Protein AF-A0A937IFN6-F1 (afdb_monomer_lite)

Structure (mmCIF, N/CA/C/O backbone):
data_AF-A0A937IFN6-F1
#
_entry.id   AF-A0A937IFN6-F1
#
loop_
_atom_site.group_PDB
_atom_site.id
_atom_site.type_symbol
_atom_site.label_atom_id
_atom_site.label_alt_id
_atom_site.label_comp_id
_atom_site.label_asym_id
_atom_site.label_entity_id
_atom_site.label_seq_id
_atom_site.pdbx_PDB_ins_code
_atom_site.Cartn_x
_atom_site.Cartn_y
_atom_site.Cartn_z
_atom_site.occupancy
_atom_site.B_iso_or_equiv
_atom_site.auth_seq_id
_atom_site.auth_comp_id
_atom_site.auth_asym_id
_atom_site.auth_atom_id
_atom_site.pdbx_PDB_model_num
ATOM 1 N N . MET A 1 1 ? 50.301 -21.612 -57.824 1.00 50.91 1 MET A N 1
ATOM 2 C CA . MET A 1 1 ? 50.146 -20.977 -56.495 1.00 50.91 1 MET A CA 1
ATOM 3 C C . MET A 1 1 ? 48.812 -20.245 -56.500 1.00 50.91 1 MET A C 1
ATOM 5 O O . MET A 1 1 ? 48.612 -19.474 -57.432 1.00 50.91 1 MET A O 1
ATOM 9 N N . PRO A 1 2 ? 47.863 -20.526 -55.591 1.00 60.31 2 PRO A N 1
ATOM 10 C CA . PRO A 1 2 ? 46.570 -19.854 -55.624 1.00 60.31 2 PRO A CA 1
ATOM 11 C C . PRO A 1 2 ? 46.758 -18.400 -55.183 1.00 60.31 2 PRO A C 1
ATOM 13 O O . PRO A 1 2 ? 47.334 -18.134 -54.130 1.00 60.31 2 PRO A O 1
ATOM 16 N N . VAL A 1 3 ? 46.302 -17.456 -56.006 1.00 63.09 3 VAL A N 1
ATOM 17 C CA . VAL A 1 3 ? 46.264 -16.036 -55.650 1.00 63.09 3 VAL A CA 1
ATOM 18 C C . VAL A 1 3 ? 45.180 -15.890 -54.588 1.00 63.09 3 VAL A C 1
ATOM 20 O O . VAL A 1 3 ? 43.989 -15.909 -54.895 1.00 63.09 3 VAL A O 1
ATOM 23 N N . VAL A 1 4 ? 45.585 -15.827 -53.319 1.00 66.56 4 VAL A N 1
ATOM 24 C CA . VAL A 1 4 ? 44.670 -15.527 -52.216 1.00 66.56 4 VAL A CA 1
ATOM 25 C C . VAL A 1 4 ? 44.028 -14.182 -52.526 1.00 66.56 4 VAL A C 1
ATOM 27 O O . VAL A 1 4 ? 44.718 -13.177 -52.703 1.00 66.56 4 VAL A O 1
ATOM 30 N N . ASN A 1 5 ? 42.701 -14.172 -52.637 1.00 78.56 5 ASN A N 1
ATOM 31 C CA . ASN A 1 5 ? 41.947 -12.974 -52.967 1.00 78.56 5 ASN A CA 1
ATOM 32 C C . ASN A 1 5 ? 41.952 -12.040 -51.746 1.00 78.56 5 ASN A C 1
ATOM 34 O O . ASN A 1 5 ? 41.055 -12.071 -50.907 1.00 78.56 5 ASN A O 1
ATOM 38 N N . TRP A 1 6 ? 43.018 -11.250 -51.618 1.00 80.06 6 TRP A N 1
ATOM 39 C CA . TRP A 1 6 ? 43.323 -10.365 -50.488 1.00 80.06 6 TRP A CA 1
ATOM 40 C C . TRP A 1 6 ? 42.146 -9.462 -50.092 1.00 80.06 6 TRP A C 1
ATOM 42 O O . TRP A 1 6 ? 41.912 -9.211 -48.914 1.00 80.06 6 TRP A O 1
ATOM 52 N N . ARG A 1 7 ? 41.334 -9.051 -51.075 1.00 79.06 7 ARG A N 1
ATOM 53 C CA . ARG A 1 7 ? 40.107 -8.266 -50.872 1.00 79.06 7 ARG A CA 1
ATOM 54 C C . ARG A 1 7 ? 39.038 -9.027 -50.084 1.00 79.06 7 ARG A C 1
ATOM 56 O O . ARG A 1 7 ? 38.406 -8.446 -49.209 1.00 79.06 7 ARG A O 1
ATOM 63 N N . TYR A 1 8 ? 38.857 -10.318 -50.364 1.00 84.81 8 TYR A N 1
ATOM 64 C CA . TYR A 1 8 ? 37.923 -11.170 -49.626 1.00 84.81 8 TYR A CA 1
ATOM 65 C C . TYR A 1 8 ? 38.380 -11.339 -48.175 1.00 84.81 8 TYR A C 1
ATOM 67 O O . TYR A 1 8 ? 37.588 -11.167 -47.251 1.00 84.81 8 TYR A O 1
ATOM 75 N N . LEU A 1 9 ? 39.677 -11.585 -47.981 1.00 84.06 9 LEU A N 1
ATOM 76 C CA . LEU A 1 9 ? 40.276 -11.774 -46.662 1.00 84.06 9 LEU A CA 1
ATOM 77 C C . LEU A 1 9 ? 40.157 -10.502 -45.806 1.00 84.06 9 LEU A C 1
ATOM 79 O O . LEU A 1 9 ? 39.693 -10.571 -44.672 1.00 84.06 9 LEU A O 1
ATOM 83 N N . LEU A 1 10 ? 40.451 -9.331 -46.382 1.00 82.56 10 LEU A N 1
ATOM 84 C CA . LEU A 1 10 ? 40.215 -8.038 -45.734 1.00 82.56 10 LEU A CA 1
ATOM 85 C C . LEU A 1 10 ? 38.736 -7.829 -45.382 1.00 82.56 10 LEU A C 1
ATOM 87 O O . LEU A 1 10 ? 38.435 -7.467 -44.248 1.00 82.56 10 LEU A O 1
ATOM 91 N N . SER A 1 11 ? 37.804 -8.098 -46.304 1.00 85.75 11 SER A N 1
ATOM 92 C CA . SER A 1 11 ? 36.365 -7.933 -46.035 1.00 85.75 11 SER A CA 1
ATOM 93 C C . SER A 1 11 ? 35.867 -8.833 -44.900 1.00 85.75 11 SER A C 1
ATOM 95 O O . SER A 1 11 ? 35.074 -8.396 -44.069 1.00 85.75 11 SER A O 1
ATOM 97 N N . ALA A 1 12 ? 36.377 -10.066 -44.816 1.00 85.19 12 ALA A N 1
ATOM 98 C CA . ALA A 1 12 ? 36.023 -11.011 -43.768 1.00 85.19 12 ALA A CA 1
ATOM 99 C C . ALA A 1 12 ? 36.556 -10.559 -42.400 1.00 85.19 12 ALA A C 1
ATOM 101 O O . ALA A 1 12 ? 35.831 -10.627 -41.410 1.00 85.19 12 ALA A O 1
ATOM 102 N N . VAL A 1 13 ? 37.790 -10.043 -42.348 1.00 89.00 13 VAL A N 1
ATOM 103 C CA . VAL A 1 13 ? 38.396 -9.516 -41.114 1.00 89.00 13 VAL A CA 1
ATOM 104 C C . VAL A 1 13 ? 37.678 -8.252 -40.634 1.00 89.00 13 VAL A C 1
ATOM 106 O O . VAL A 1 13 ? 37.351 -8.163 -39.453 1.00 89.00 13 VAL A O 1
ATOM 109 N N . PHE A 1 14 ? 37.364 -7.309 -41.529 1.00 87.94 14 PHE A N 1
ATOM 110 C CA . PHE A 1 14 ? 36.584 -6.113 -41.181 1.00 87.94 14 PHE A CA 1
ATOM 111 C C . PHE A 1 14 ? 35.146 -6.455 -40.766 1.00 87.94 14 PHE A C 1
ATOM 113 O O . PHE A 1 14 ? 34.624 -5.899 -39.804 1.00 87.94 14 PHE A O 1
ATOM 120 N N . GLY A 1 15 ? 34.501 -7.405 -41.445 1.00 86.06 15 GLY A N 1
ATOM 121 C CA . GLY A 1 15 ? 33.176 -7.884 -41.050 1.00 86.06 15 GLY A CA 1
ATOM 122 C C . GLY A 1 15 ? 33.183 -8.538 -39.665 1.00 86.06 15 GLY A C 1
ATOM 123 O O . GLY A 1 15 ? 32.276 -8.305 -38.865 1.00 86.06 15 GLY A O 1
ATOM 124 N N . LEU A 1 16 ? 34.220 -9.323 -39.353 1.00 89.69 16 LEU A N 1
ATOM 125 C CA . LEU A 1 16 ? 34.409 -9.923 -38.033 1.00 89.69 16 LEU A CA 1
ATOM 126 C C . LEU A 1 16 ? 34.657 -8.853 -36.959 1.00 89.69 16 LEU A C 1
ATOM 128 O O . LEU A 1 16 ? 34.038 -8.916 -35.899 1.00 89.69 16 LEU A O 1
ATOM 132 N N . SER A 1 17 ? 35.513 -7.861 -37.228 1.00 91.06 17 SER A N 1
ATOM 133 C CA . SER A 1 17 ? 35.828 -6.806 -36.258 1.00 91.06 17 SER A CA 1
ATOM 134 C C . SER A 1 17 ? 34.609 -5.946 -35.925 1.00 91.06 17 SER A C 1
ATOM 136 O O . SER A 1 17 ? 34.372 -5.675 -34.749 1.00 91.06 17 SER A O 1
ATOM 138 N N . ILE A 1 18 ? 33.781 -5.605 -36.920 1.00 91.19 18 ILE A N 1
ATOM 139 C CA . ILE A 1 18 ? 32.512 -4.895 -36.705 1.00 91.19 18 ILE A CA 1
ATOM 140 C C . ILE A 1 18 ? 31.583 -5.724 -35.814 1.00 91.19 18 ILE A C 1
ATOM 142 O O . ILE A 1 18 ? 31.065 -5.203 -34.833 1.00 91.19 18 ILE A O 1
ATOM 146 N N . ARG A 1 19 ? 31.410 -7.023 -36.093 1.00 91.19 19 ARG A N 1
ATOM 147 C CA . ARG A 1 19 ? 30.547 -7.902 -35.279 1.00 91.19 19 ARG A CA 1
ATOM 148 C C . ARG A 1 19 ? 31.031 -8.022 -33.837 1.00 91.19 19 ARG A C 1
ATOM 150 O O . ARG A 1 19 ? 30.212 -7.995 -32.923 1.00 91.19 19 ARG A O 1
ATOM 157 N N . ILE A 1 20 ? 32.343 -8.131 -33.632 1.00 93.88 20 ILE A N 1
ATOM 158 C CA . ILE A 1 20 ? 32.948 -8.165 -32.295 1.00 93.88 20 ILE A CA 1
ATOM 159 C C . ILE A 1 20 ? 32.705 -6.836 -31.571 1.00 93.88 20 ILE A C 1
ATOM 161 O O . ILE A 1 20 ? 32.261 -6.843 -30.425 1.00 93.88 20 ILE A O 1
ATOM 165 N N . ALA A 1 21 ? 32.925 -5.700 -32.237 1.00 92.25 21 ALA A N 1
ATOM 166 C CA . ALA A 1 21 ? 32.658 -4.383 -31.664 1.00 92.25 21 ALA A CA 1
ATOM 167 C C . ALA A 1 21 ? 31.172 -4.207 -31.297 1.00 92.25 21 ALA A C 1
ATOM 169 O O . ALA A 1 21 ? 30.861 -3.740 -30.202 1.00 92.25 21 ALA A O 1
ATOM 170 N N . SER A 1 22 ? 30.250 -4.646 -32.161 1.00 87.81 22 SER A N 1
ATOM 171 C CA . SER A 1 22 ? 28.811 -4.641 -31.874 1.00 87.81 22 SER A CA 1
ATOM 172 C C . SER A 1 22 ? 28.451 -5.531 -30.683 1.00 87.81 22 SER A C 1
ATOM 174 O O . SER A 1 22 ? 27.646 -5.125 -29.849 1.00 87.81 22 SE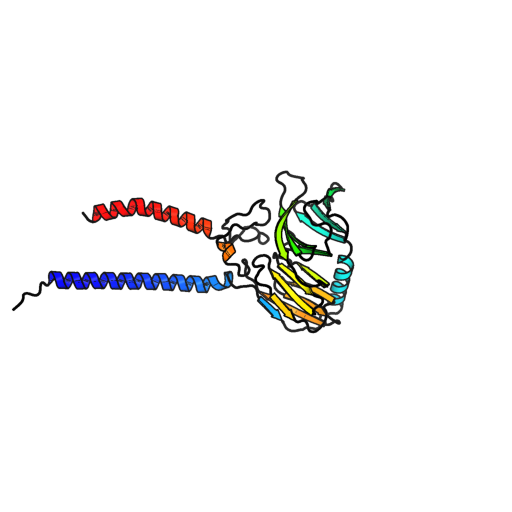R A O 1
ATOM 176 N N . LEU A 1 23 ? 29.062 -6.714 -30.556 1.00 93.81 23 LEU A N 1
ATOM 177 C CA . LEU A 1 23 ? 28.856 -7.593 -29.403 1.00 93.81 23 LEU A CA 1
ATOM 178 C C . LEU A 1 23 ? 29.319 -6.927 -28.102 1.00 93.81 23 LEU A C 1
ATOM 180 O O . LEU A 1 23 ? 28.579 -6.941 -27.122 1.00 93.81 23 LEU A O 1
ATOM 184 N N . PHE A 1 24 ? 30.501 -6.302 -28.096 1.00 95.19 24 PHE A N 1
ATOM 185 C CA . PHE A 1 24 ? 30.981 -5.554 -26.931 1.00 95.19 24 PHE A CA 1
ATOM 186 C C . PHE A 1 24 ? 30.042 -4.408 -26.557 1.00 95.19 24 PHE A C 1
ATOM 188 O O . PHE A 1 24 ? 29.764 -4.223 -25.375 1.00 95.19 24 PHE A O 1
ATOM 195 N N . ALA A 1 25 ? 29.509 -3.678 -27.540 1.00 92.75 25 ALA A N 1
ATOM 196 C CA . ALA A 1 25 ? 28.531 -2.626 -27.285 1.00 92.75 25 ALA A CA 1
ATOM 197 C C . ALA A 1 25 ? 27.250 -3.179 -26.634 1.00 92.75 25 ALA A C 1
ATOM 199 O O . ALA A 1 25 ? 26.771 -2.615 -25.654 1.00 92.75 25 ALA A O 1
ATOM 200 N N . ILE A 1 26 ? 26.730 -4.313 -27.118 1.00 92.88 26 ILE A N 1
ATOM 201 C CA . ILE A 1 26 ? 25.551 -4.972 -26.532 1.00 92.88 26 ILE A CA 1
ATOM 202 C C . ILE A 1 26 ? 25.834 -5.424 -25.095 1.00 92.88 26 ILE A C 1
ATOM 204 O O . ILE A 1 26 ? 25.025 -5.171 -24.205 1.00 92.88 26 ILE A O 1
ATOM 208 N N . VAL A 1 27 ? 26.985 -6.056 -24.849 1.00 95.25 27 VAL A N 1
ATOM 209 C CA . VAL A 1 27 ? 27.382 -6.504 -23.503 1.00 95.25 27 VAL A CA 1
ATOM 210 C C . VAL A 1 27 ? 27.555 -5.315 -22.557 1.00 95.25 27 VAL A C 1
ATOM 212 O O . VAL A 1 27 ? 27.108 -5.383 -21.415 1.00 95.25 27 VAL A O 1
ATOM 215 N N . ALA A 1 28 ? 28.142 -4.210 -23.021 1.00 95.00 28 ALA A N 1
ATOM 216 C CA . ALA A 1 28 ? 28.286 -2.993 -22.228 1.00 95.00 28 ALA A CA 1
ATOM 217 C C . ALA A 1 28 ? 26.923 -2.373 -21.874 1.00 95.00 28 ALA A C 1
ATOM 219 O O . ALA A 1 28 ? 26.699 -2.013 -20.720 1.00 95.00 28 ALA A O 1
ATOM 220 N N . LEU A 1 29 ? 25.992 -2.306 -22.834 1.00 94.00 29 LEU A N 1
ATOM 221 C CA . LEU A 1 29 ? 24.624 -1.837 -22.589 1.00 94.00 29 LEU A CA 1
ATOM 222 C C . LEU A 1 29 ? 23.887 -2.731 -21.586 1.00 94.00 29 LEU A C 1
ATOM 224 O O . LEU A 1 29 ? 23.239 -2.218 -20.675 1.00 94.00 29 LEU A O 1
ATOM 228 N N . LEU A 1 30 ? 24.025 -4.054 -21.710 1.00 93.38 30 LEU A N 1
ATOM 229 C CA . LEU A 1 30 ? 23.462 -5.009 -20.756 1.00 93.38 30 LEU A CA 1
ATOM 230 C C . LEU A 1 30 ? 24.066 -4.821 -19.355 1.00 93.38 30 LEU A C 1
ATOM 232 O O . LEU A 1 30 ? 23.336 -4.798 -18.369 1.00 93.38 30 LEU A O 1
ATOM 236 N N . GLY A 1 31 ? 25.387 -4.652 -19.266 1.00 95.69 31 GLY A N 1
ATOM 237 C CA . GLY A 1 31 ? 26.093 -4.406 -18.009 1.00 95.69 31 GLY A CA 1
ATOM 238 C C . GLY A 1 31 ? 25.639 -3.114 -17.328 1.00 95.69 31 GLY A C 1
ATOM 239 O O . GLY A 1 31 ? 25.346 -3.120 -16.136 1.00 95.69 31 GLY A O 1
ATOM 240 N N . MET A 1 32 ? 25.494 -2.027 -18.091 1.00 95.00 32 MET A N 1
ATOM 241 C CA . MET A 1 32 ? 24.969 -0.754 -17.588 1.00 95.00 32 MET A CA 1
ATOM 242 C C . MET A 1 32 ? 23.518 -0.890 -17.107 1.00 95.00 32 MET A C 1
ATOM 244 O O . MET A 1 32 ? 23.165 -0.363 -16.055 1.00 95.00 32 MET A O 1
ATOM 248 N N . PHE A 1 33 ? 22.680 -1.629 -17.837 1.00 89.44 33 PHE A N 1
ATOM 249 C CA . PHE A 1 33 ? 21.305 -1.907 -17.427 1.00 89.44 33 PHE A CA 1
ATOM 250 C C . PHE A 1 33 ? 21.241 -2.722 -16.127 1.00 89.44 33 PHE A C 1
ATOM 252 O O . PHE A 1 33 ? 20.481 -2.384 -15.222 1.00 89.44 33 PHE A O 1
ATOM 259 N N . LEU A 1 34 ? 22.080 -3.752 -15.992 1.00 90.62 34 LEU A N 1
ATOM 260 C CA . LEU A 1 34 ? 22.195 -4.532 -14.757 1.00 90.62 34 LEU A CA 1
ATOM 261 C C . LEU A 1 34 ? 22.666 -3.666 -13.584 1.00 90.62 34 LEU A C 1
ATOM 263 O O . LEU A 1 34 ? 22.091 -3.744 -12.503 1.00 90.62 34 LEU A O 1
ATOM 267 N N . GLN A 1 35 ? 23.659 -2.799 -13.797 1.00 93.44 35 GLN A N 1
ATOM 268 C CA . GLN A 1 35 ? 24.105 -1.847 -12.780 1.00 93.44 35 GLN A CA 1
ATOM 269 C C . GLN A 1 35 ? 22.966 -0.911 -12.358 1.00 93.44 35 GLN A C 1
ATOM 271 O O . GLN A 1 35 ? 22.765 -0.685 -11.166 1.00 93.44 35 GLN A O 1
ATOM 276 N N . MET A 1 36 ? 22.193 -0.403 -13.318 1.00 90.12 36 MET A N 1
ATOM 277 C CA . MET A 1 36 ? 21.028 0.432 -13.038 1.00 90.12 36 MET A CA 1
ATOM 278 C C . MET A 1 36 ? 19.977 -0.323 -12.210 1.00 90.12 36 MET A C 1
ATOM 280 O O . MET A 1 36 ? 19.450 0.244 -11.259 1.00 90.12 36 MET A O 1
ATOM 284 N N . LEU A 1 37 ? 19.713 -1.603 -12.503 1.00 83.44 37 LEU A N 1
ATOM 285 C CA . LEU A 1 37 ? 18.802 -2.435 -11.707 1.00 83.44 37 LEU A CA 1
ATOM 286 C C . LEU A 1 37 ? 19.295 -2.649 -10.273 1.00 83.44 37 LEU A C 1
ATOM 288 O O . LEU A 1 37 ? 18.494 -2.584 -9.347 1.00 83.44 37 LEU A O 1
ATOM 292 N N . VAL A 1 38 ? 20.598 -2.860 -10.070 1.00 87.56 38 VAL A N 1
ATOM 293 C CA . VAL A 1 38 ? 21.180 -2.997 -8.723 1.00 87.56 38 VAL A CA 1
ATOM 294 C C . VAL A 1 38 ? 21.032 -1.699 -7.927 1.00 87.56 38 VAL A C 1
ATOM 296 O O . VAL A 1 38 ? 20.682 -1.742 -6.751 1.00 87.56 38 VAL A O 1
ATOM 299 N N . VAL A 1 39 ? 21.239 -0.544 -8.565 1.00 85.81 39 VAL A N 1
ATOM 300 C CA . VAL A 1 39 ? 21.046 0.773 -7.930 1.00 85.81 39 VAL A CA 1
ATOM 301 C C . VAL A 1 39 ? 19.567 1.062 -7.660 1.00 85.81 39 VAL A C 1
ATOM 303 O O . VAL A 1 39 ? 19.248 1.712 -6.670 1.00 85.81 39 VAL A O 1
ATOM 306 N N . ALA A 1 40 ? 18.663 0.573 -8.509 1.00 80.12 40 ALA A N 1
ATOM 307 C CA . ALA A 1 40 ? 17.222 0.733 -8.337 1.00 80.12 40 ALA A CA 1
ATOM 308 C C . ALA A 1 40 ? 16.613 -0.267 -7.340 1.00 80.12 40 ALA A C 1
ATOM 310 O O . ALA A 1 40 ? 15.539 -0.004 -6.810 1.00 80.12 40 ALA A O 1
ATOM 311 N N . TYR A 1 41 ? 17.279 -1.392 -7.055 1.00 81.81 41 TYR A N 1
ATOM 312 C CA . TYR A 1 41 ? 16.765 -2.442 -6.169 1.00 81.81 41 TYR A CA 1
ATOM 313 C C . TYR A 1 41 ? 16.288 -1.932 -4.796 1.00 81.81 41 TYR A C 1
ATOM 315 O O . TYR A 1 41 ? 15.206 -2.339 -4.381 1.00 81.81 41 TYR A O 1
ATOM 323 N N . PRO A 1 42 ? 16.986 -1.006 -4.106 1.00 80.44 42 PRO A N 1
ATOM 324 C CA . PRO A 1 42 ? 16.508 -0.452 -2.840 1.00 80.44 42 PRO A CA 1
ATOM 325 C C . PRO A 1 42 ? 15.171 0.292 -2.933 1.00 80.44 42 PRO A C 1
ATOM 327 O O . PRO A 1 42 ? 14.542 0.487 -1.908 1.00 80.44 42 PRO A O 1
ATOM 330 N N . ILE A 1 43 ? 14.721 0.704 -4.123 1.00 78.56 43 ILE A N 1
ATOM 331 C CA . ILE A 1 43 ? 13.394 1.311 -4.348 1.00 78.56 43 ILE A CA 1
ATOM 332 C C . ILE A 1 43 ? 12.318 0.222 -4.494 1.00 78.56 43 ILE A C 1
ATOM 334 O O . ILE A 1 43 ? 11.135 0.478 -4.306 1.00 78.56 43 ILE A O 1
ATOM 338 N N . LEU A 1 44 ? 12.727 -1.002 -4.826 1.00 81.06 44 LEU A N 1
ATOM 339 C CA . LEU A 1 44 ? 11.863 -2.119 -5.209 1.00 81.06 44 LEU A CA 1
ATOM 340 C C . LEU A 1 44 ? 11.873 -3.250 -4.172 1.00 81.06 44 LEU A C 1
ATOM 342 O O . LEU A 1 44 ? 11.217 -4.273 -4.366 1.00 81.06 44 LEU A O 1
ATOM 346 N N . ALA A 1 45 ? 12.637 -3.085 -3.093 1.00 87.00 45 ALA A N 1
ATOM 347 C CA . ALA A 1 45 ? 12.737 -4.060 -2.025 1.00 87.00 45 ALA A CA 1
ATOM 348 C C . ALA A 1 45 ? 11.373 -4.253 -1.330 1.00 87.00 45 ALA A C 1
ATOM 350 O O . ALA A 1 45 ? 10.641 -3.270 -1.136 1.00 87.00 45 ALA A O 1
ATOM 351 N N . PRO A 1 46 ? 11.032 -5.502 -0.962 1.00 88.44 46 PRO A N 1
ATOM 352 C CA . PRO A 1 46 ? 9.821 -5.796 -0.214 1.00 88.44 46 PRO A CA 1
ATOM 353 C C . PRO A 1 46 ? 9.894 -5.218 1.194 1.00 88.44 46 PRO A C 1
ATOM 355 O O . PRO A 1 46 ? 10.978 -5.009 1.747 1.00 88.44 46 PRO A O 1
ATOM 358 N N . SER A 1 47 ? 8.721 -4.987 1.770 1.00 91.56 47 SER A N 1
ATOM 359 C CA . SER A 1 47 ? 8.587 -4.588 3.165 1.00 91.56 47 SER A CA 1
ATOM 360 C C . SER A 1 47 ? 9.135 -5.682 4.090 1.00 91.56 47 SER A C 1
ATOM 362 O O . SER A 1 47 ? 8.961 -6.875 3.839 1.00 91.56 47 SER A O 1
ATOM 364 N N . THR A 1 48 ? 9.811 -5.292 5.167 1.00 92.00 48 THR A N 1
ATOM 365 C CA . THR A 1 48 ? 10.340 -6.209 6.180 1.00 92.00 48 THR A CA 1
ATOM 366 C C . THR A 1 48 ? 9.961 -5.740 7.574 1.00 92.00 48 THR A C 1
ATOM 368 O O . THR A 1 48 ? 9.826 -4.545 7.841 1.00 92.00 48 THR A O 1
ATOM 371 N N . LEU A 1 49 ? 9.782 -6.706 8.471 1.00 92.31 49 LEU A N 1
ATOM 372 C CA . LEU A 1 49 ? 9.510 -6.471 9.881 1.00 92.31 49 LEU A CA 1
ATOM 373 C C . LEU A 1 49 ? 10.513 -7.284 10.694 1.00 92.31 49 LEU A C 1
ATOM 375 O O . LEU A 1 49 ? 10.618 -8.498 10.512 1.00 92.31 49 LEU A O 1
ATOM 379 N N . VAL A 1 50 ? 11.262 -6.620 11.569 1.00 92.38 50 VAL A N 1
ATOM 380 C CA . VAL A 1 50 ? 12.304 -7.251 12.387 1.00 92.38 50 VAL A CA 1
ATOM 381 C C . VAL A 1 50 ? 12.148 -6.806 13.835 1.00 92.38 50 VAL A C 1
ATOM 383 O O . VAL A 1 50 ? 11.854 -5.646 14.106 1.00 92.38 50 VAL A O 1
ATOM 386 N N . SER A 1 51 ? 12.347 -7.718 14.786 1.00 88.44 51 SER A N 1
ATOM 387 C CA . SER A 1 51 ? 12.404 -7.342 16.201 1.00 88.44 51 SER A CA 1
ATOM 388 C C . SER A 1 51 ? 13.654 -6.505 16.462 1.00 88.44 51 SER A C 1
ATOM 390 O O . SER A 1 51 ? 14.774 -6.948 16.210 1.00 88.44 51 SER A O 1
ATOM 392 N N . SER A 1 52 ? 13.457 -5.313 17.007 1.00 80.69 52 SER A N 1
ATOM 393 C CA . SER A 1 52 ? 14.518 -4.479 17.563 1.00 80.69 52 SER A CA 1
ATOM 394 C C . SER A 1 52 ? 14.672 -4.770 19.061 1.00 80.69 52 SER A C 1
ATOM 396 O O . SER A 1 52 ? 13.879 -5.509 19.648 1.00 80.69 52 SER A O 1
ATOM 398 N N . GLN A 1 53 ? 15.723 -4.239 19.690 1.00 70.88 53 GLN A N 1
ATOM 399 C CA . GLN A 1 53 ? 15.988 -4.474 21.113 1.00 70.88 53 GLN A CA 1
ATOM 400 C C . GLN A 1 53 ? 14.786 -4.066 21.978 1.00 70.88 53 GLN A C 1
ATOM 402 O O . GLN A 1 53 ? 14.251 -2.963 21.854 1.00 70.88 53 GLN A O 1
ATOM 407 N N . SER A 1 54 ? 14.392 -4.949 22.894 1.00 65.25 54 SER A N 1
ATOM 408 C CA . SER A 1 54 ? 13.412 -4.653 23.936 1.00 65.25 54 SER A CA 1
ATOM 409 C C . SER A 1 54 ? 14.003 -3.648 24.924 1.00 65.25 54 SER A C 1
ATOM 411 O O . SER A 1 54 ? 15.070 -3.887 25.495 1.00 65.25 54 SER A O 1
ATOM 413 N N . MET A 1 55 ? 13.307 -2.538 25.156 1.00 64.06 55 MET A N 1
ATOM 414 C CA . MET A 1 55 ? 13.695 -1.545 26.155 1.00 64.06 55 MET A CA 1
ATOM 415 C C . MET A 1 55 ? 12.533 -1.318 27.113 1.00 64.06 55 MET A C 1
ATOM 417 O O . MET A 1 55 ? 11.388 -1.154 26.700 1.00 64.06 55 MET A O 1
ATOM 421 N N . SER A 1 56 ? 12.823 -1.238 28.407 1.00 64.06 56 SER A N 1
ATOM 422 C CA . SER A 1 56 ? 11.846 -0.784 29.395 1.00 64.06 56 SER A CA 1
ATOM 423 C C . SER A 1 56 ? 11.478 0.676 29.112 1.00 64.06 56 SER A C 1
ATOM 425 O O . SER A 1 56 ? 12.304 1.571 29.312 1.00 64.06 56 SER A O 1
ATOM 427 N N . ALA A 1 57 ? 10.261 0.924 28.625 1.00 64.19 57 ALA A N 1
ATOM 428 C CA . ALA A 1 57 ? 9.782 2.280 28.394 1.00 64.19 57 ALA A CA 1
ATOM 429 C C . ALA A 1 57 ? 9.520 3.016 29.726 1.00 64.19 57 ALA A C 1
ATOM 431 O O . ALA A 1 57 ? 9.127 2.389 30.714 1.00 64.19 57 ALA A O 1
ATOM 432 N N . PRO A 1 58 ? 9.701 4.349 29.785 1.00 72.38 58 PRO A N 1
ATOM 433 C CA . PRO A 1 58 ? 9.334 5.137 30.960 1.00 72.38 58 PRO A CA 1
ATOM 434 C C . PRO A 1 58 ? 7.845 4.982 31.306 1.00 72.38 58 PRO A C 1
ATOM 436 O O . PRO A 1 58 ? 6.999 5.027 30.414 1.00 72.38 58 PRO A O 1
ATOM 439 N N . ARG A 1 59 ? 7.502 4.895 32.601 1.00 68.50 59 ARG A N 1
ATOM 440 C CA . ARG A 1 59 ? 6.105 4.722 33.059 1.00 68.50 59 ARG A CA 1
ATOM 441 C C . ARG A 1 59 ? 5.124 5.746 32.479 1.00 68.50 59 ARG A C 1
ATOM 443 O O . ARG A 1 59 ? 4.029 5.369 32.093 1.00 68.50 59 ARG A O 1
ATOM 450 N N . GLN A 1 60 ? 5.520 7.014 32.356 1.00 72.38 60 GLN A N 1
ATOM 451 C CA . GLN A 1 60 ? 4.666 8.058 31.766 1.00 72.38 60 GLN A CA 1
ATOM 452 C C . GLN A 1 60 ? 4.294 7.774 30.306 1.00 72.38 60 GLN A C 1
ATOM 454 O O . GLN A 1 60 ? 3.177 8.068 29.889 1.00 72.38 60 GLN A O 1
ATOM 459 N N . TYR A 1 61 ? 5.216 7.191 29.534 1.00 72.88 61 TYR A N 1
ATOM 460 C CA . TYR A 1 61 ? 4.934 6.787 28.160 1.00 72.88 61 TYR A CA 1
ATOM 461 C C . TYR A 1 61 ? 3.899 5.657 28.150 1.00 72.88 61 TYR A C 1
ATOM 463 O O . TYR A 1 61 ? 2.896 5.747 27.452 1.00 72.88 61 TYR A O 1
ATOM 471 N N . GLN A 1 62 ? 4.080 4.651 29.011 1.00 66.38 62 GLN A N 1
ATOM 472 C CA . GLN A 1 62 ? 3.158 3.518 29.150 1.00 66.38 62 GLN A CA 1
ATOM 473 C C . GLN A 1 62 ? 1.753 3.952 29.595 1.00 66.38 62 GLN A C 1
ATOM 475 O O . GLN A 1 62 ? 0.760 3.495 29.037 1.00 66.38 62 GLN A O 1
ATOM 480 N N . GLU A 1 63 ? 1.655 4.869 30.560 1.00 65.44 63 GLU A N 1
ATOM 481 C CA . GLU A 1 63 ? 0.379 5.435 31.011 1.00 65.44 63 GLU A CA 1
ATOM 482 C C . GLU A 1 63 ? -0.337 6.205 29.892 1.00 65.44 63 GLU A C 1
ATOM 484 O O . GLU A 1 63 ? -1.552 6.072 29.740 1.00 65.44 63 GLU A O 1
ATOM 489 N N . GLY A 1 64 ? 0.405 6.956 29.069 1.00 67.00 64 GLY A N 1
ATOM 490 C CA . GLY A 1 64 ? -0.141 7.628 27.888 1.00 67.00 64 GLY A CA 1
ATOM 491 C C . GLY A 1 64 ? -0.699 6.646 26.854 1.00 67.00 64 GLY A C 1
ATOM 492 O O . GLY A 1 64 ? -1.812 6.838 26.363 1.00 67.00 64 GLY A O 1
ATOM 493 N N . LEU A 1 65 ? 0.033 5.562 26.577 1.00 67.19 65 LEU A N 1
ATOM 494 C CA . LEU A 1 65 ? -0.403 4.514 25.649 1.00 67.19 65 LEU A CA 1
ATOM 495 C C . LEU A 1 65 ? -1.661 3.784 26.137 1.00 67.19 65 LEU A C 1
ATOM 497 O O . LEU A 1 65 ? -2.601 3.580 25.367 1.00 67.19 65 LEU A O 1
ATOM 501 N N . ASN A 1 66 ? -1.699 3.425 27.421 1.00 63.16 66 ASN A N 1
ATOM 502 C CA . ASN A 1 66 ? -2.831 2.725 28.031 1.00 63.16 66 ASN A CA 1
ATOM 503 C C . ASN A 1 66 ? -4.097 3.593 28.065 1.00 63.16 66 ASN A C 1
ATOM 505 O O . ASN A 1 66 ? -5.206 3.098 27.877 1.00 63.16 66 ASN A O 1
ATOM 509 N N . ARG A 1 67 ? -3.949 4.907 28.268 1.00 57.97 67 ARG A N 1
ATOM 510 C CA . ARG A 1 67 ? -5.082 5.840 28.243 1.00 57.97 67 ARG A CA 1
ATOM 511 C C . ARG A 1 67 ? -5.643 6.024 26.831 1.00 57.97 67 ARG A C 1
ATOM 513 O O . ARG A 1 67 ? -6.854 5.953 26.650 1.00 57.97 67 ARG A O 1
ATOM 520 N N . GLY A 1 68 ? -4.766 6.193 25.839 1.00 56.72 68 GLY A N 1
ATOM 521 C CA . GLY A 1 68 ? -5.166 6.349 24.437 1.00 56.72 68 GLY A CA 1
ATOM 522 C C . GLY A 1 68 ? -5.820 5.099 23.843 1.00 56.72 68 GLY A C 1
ATOM 523 O O . GLY A 1 68 ? -6.729 5.210 23.028 1.00 56.72 68 GLY A O 1
ATOM 524 N N . SER A 1 69 ? -5.414 3.905 24.278 1.00 56.12 69 SER A N 1
ATOM 525 C CA . SER A 1 69 ? -6.044 2.644 23.860 1.00 56.12 69 SER A CA 1
ATOM 526 C C . SER A 1 69 ? -7.421 2.422 24.498 1.00 56.12 69 SER A C 1
ATOM 528 O O . SER A 1 69 ? -8.299 1.877 23.834 1.00 56.12 69 SER A O 1
ATOM 530 N N . ALA A 1 70 ? -7.652 2.889 25.731 1.00 49.97 70 ALA A N 1
ATOM 531 C CA . ALA A 1 70 ? -8.952 2.793 26.400 1.00 49.97 70 ALA A CA 1
ATOM 532 C C . ALA A 1 70 ? -10.001 3.788 25.857 1.00 49.97 70 ALA A C 1
ATOM 534 O O . ALA A 1 70 ? -11.166 3.422 25.722 1.00 49.97 70 ALA A O 1
ATOM 535 N N . GLU A 1 71 ? -9.612 5.021 25.506 1.00 51.44 71 GLU A N 1
ATOM 536 C CA . GLU A 1 71 ? -10.537 6.027 24.940 1.00 51.44 71 GLU A CA 1
ATOM 537 C C . GLU A 1 71 ? -10.960 5.713 23.492 1.00 51.44 71 GLU A C 1
ATOM 539 O O . GLU A 1 71 ? -12.054 6.078 23.063 1.00 51.44 71 GLU A O 1
ATOM 544 N N . ARG A 1 72 ? -10.129 4.984 22.742 1.00 52.84 72 ARG A N 1
ATOM 545 C CA . ARG A 1 72 ? -10.299 4.730 21.301 1.00 52.84 72 ARG A CA 1
ATOM 546 C C . ARG A 1 72 ? -11.393 3.710 20.944 1.00 52.84 72 ARG A C 1
ATOM 548 O O . ARG A 1 72 ? -11.643 3.476 19.767 1.00 52.84 72 ARG A O 1
ATOM 555 N N . VAL A 1 73 ? -12.052 3.089 21.925 1.00 58.16 73 VAL A N 1
ATOM 556 C CA . VAL A 1 73 ? -12.942 1.932 21.692 1.00 58.16 73 VAL A CA 1
ATOM 557 C C . VAL A 1 73 ? -14.402 2.318 21.406 1.00 58.16 73 VAL A C 1
ATOM 559 O O . VAL A 1 73 ? -15.103 1.551 20.747 1.00 58.16 73 VAL A O 1
ATOM 562 N N . GLU A 1 74 ? -14.880 3.483 21.854 1.00 67.12 74 GLU A N 1
ATOM 563 C CA . GLU A 1 74 ? -16.315 3.821 21.764 1.00 67.12 74 GLU A CA 1
ATOM 564 C C . GLU A 1 74 ? -16.657 4.828 20.661 1.00 67.12 74 GLU A C 1
ATOM 566 O O . GLU A 1 74 ? -17.693 4.697 20.005 1.00 67.12 74 GLU A O 1
ATOM 571 N N . ARG A 1 75 ? -15.785 5.810 20.417 1.00 74.94 75 ARG A N 1
ATOM 572 C CA . ARG A 1 75 ? -15.968 6.820 19.372 1.00 74.94 75 ARG A CA 1
ATOM 573 C C . ARG A 1 75 ? -14.644 7.084 18.670 1.00 74.94 75 ARG A C 1
ATOM 575 O O . ARG A 1 75 ? -13.658 7.431 19.311 1.00 74.94 75 ARG A O 1
ATOM 582 N N . LEU A 1 76 ? -14.656 6.950 17.353 1.00 83.50 76 LEU A N 1
ATOM 583 C CA . LEU A 1 76 ? -13.552 7.301 16.476 1.00 83.50 76 LEU A CA 1
ATOM 584 C C . LEU A 1 76 ? -13.863 8.620 15.781 1.00 83.50 76 LEU A C 1
ATOM 586 O O . LEU A 1 76 ? -14.979 8.835 15.309 1.00 83.50 76 LEU A O 1
ATOM 590 N N . GLU A 1 77 ? -12.864 9.489 15.724 1.00 84.94 77 GLU A N 1
ATOM 591 C CA . GLU A 1 77 ? -12.925 10.769 15.033 1.00 84.94 77 GLU A CA 1
ATOM 592 C C . GLU A 1 77 ? -11.646 10.940 14.217 1.00 84.94 77 GLU A C 1
ATOM 594 O O . GLU A 1 77 ? -10.539 10.874 14.755 1.00 84.94 77 GLU A O 1
ATOM 599 N N . PHE A 1 78 ? -11.804 11.162 12.916 1.00 85.56 78 PHE A N 1
ATOM 600 C CA . PHE A 1 78 ? -10.701 11.370 11.987 1.00 85.56 78 PHE A CA 1
ATOM 601 C C . PHE A 1 78 ? -10.865 12.716 11.290 1.00 85.56 78 PHE A C 1
ATOM 603 O O . PHE A 1 78 ? -11.909 12.997 10.707 1.00 85.56 78 PHE A O 1
ATOM 610 N N . ILE A 1 79 ? -9.828 13.552 11.335 1.00 83.19 79 ILE A N 1
ATOM 611 C CA . ILE A 1 79 ? -9.841 14.878 10.703 1.00 83.19 79 ILE A CA 1
ATOM 612 C C . ILE A 1 79 ? -9.467 14.750 9.224 1.00 83.19 79 ILE A C 1
ATOM 614 O O . ILE A 1 79 ? -8.304 14.556 8.882 1.00 83.19 79 ILE A O 1
ATOM 618 N N . VAL A 1 80 ? -10.447 14.883 8.347 1.00 80.38 80 VAL A N 1
ATOM 619 C CA . VAL A 1 80 ? -10.278 14.773 6.896 1.00 80.38 80 VAL A CA 1
ATOM 620 C C . VAL A 1 80 ? -10.068 16.170 6.289 1.00 80.38 80 VAL A C 1
ATOM 622 O O . VAL A 1 80 ? -10.222 17.198 6.955 1.00 80.38 80 VAL A O 1
ATOM 625 N N . SER A 1 81 ? -9.636 16.231 5.029 1.00 73.06 81 SER A N 1
ATOM 626 C CA . SER A 1 81 ? -9.400 17.485 4.306 1.00 73.06 81 SER A CA 1
ATOM 627 C C . SER A 1 81 ? -10.607 18.434 4.346 1.00 73.06 81 SER A C 1
ATOM 629 O O . SER A 1 81 ? -11.754 18.005 4.451 1.00 73.06 81 SER A O 1
ATOM 631 N N . GLU A 1 82 ? -10.340 19.736 4.209 1.00 69.81 82 GLU A N 1
ATOM 632 C CA . GLU A 1 82 ? -11.366 20.793 4.139 1.00 69.81 82 GLU A CA 1
ATOM 633 C C . GLU A 1 82 ? -12.223 20.951 5.411 1.00 69.81 82 GLU A C 1
ATOM 635 O O . GLU A 1 82 ? -13.378 21.368 5.352 1.00 69.81 82 GLU A O 1
ATOM 640 N N . ASN A 1 83 ? -11.635 20.673 6.582 1.00 78.94 83 ASN A N 1
ATOM 641 C CA . ASN A 1 83 ? -12.285 20.744 7.899 1.00 78.94 83 ASN A CA 1
ATOM 642 C C . ASN A 1 83 ? -13.457 19.768 8.081 1.00 78.94 83 ASN A C 1
ATOM 644 O O . ASN A 1 83 ? -14.267 19.959 8.986 1.00 78.94 83 ASN A O 1
ATOM 648 N N . TRP A 1 84 ? -13.562 18.731 7.256 1.00 86.44 84 TRP A N 1
ATOM 649 C CA . TRP A 1 84 ? -14.501 17.646 7.503 1.00 86.44 84 TRP A CA 1
ATOM 650 C C . TRP A 1 84 ? -13.934 16.666 8.522 1.00 86.44 84 TRP A C 1
ATOM 652 O O . TRP A 1 84 ? -12.729 16.447 8.608 1.00 86.44 84 TRP A O 1
ATOM 662 N N . GLN A 1 85 ? -14.810 16.056 9.302 1.00 90.00 85 GLN A N 1
ATOM 663 C CA . GLN A 1 85 ? -14.458 15.005 10.240 1.00 90.00 85 GLN A CA 1
ATOM 664 C C . GLN A 1 85 ? -15.273 13.765 9.927 1.00 90.00 85 GLN A C 1
ATOM 666 O O . GLN A 1 85 ? -16.483 13.849 9.723 1.00 90.00 85 GLN A O 1
ATOM 671 N N . LEU A 1 86 ? -14.620 12.613 9.919 1.00 90.12 86 LEU A N 1
ATOM 672 C CA . LEU A 1 86 ? -15.309 11.338 9.894 1.00 90.12 86 LEU A CA 1
ATOM 673 C C . LEU A 1 86 ? -15.477 10.854 11.330 1.00 90.12 86 LEU A C 1
ATOM 675 O O . LEU A 1 86 ? -14.489 10.644 12.033 1.00 90.12 86 LEU A O 1
ATOM 679 N N . GLN A 1 87 ? -16.722 10.674 11.755 1.00 90.19 87 GLN A N 1
ATOM 680 C CA . GLN A 1 87 ? -17.053 10.160 13.076 1.00 90.19 87 GLN A CA 1
ATOM 681 C C . GLN A 1 87 ? -17.709 8.788 12.955 1.00 90.19 87 GLN A C 1
ATOM 683 O O . GLN A 1 87 ? -18.647 8.606 12.179 1.00 90.19 87 GLN A O 1
ATOM 688 N N . GLY A 1 88 ? -17.219 7.833 13.738 1.00 86.69 88 GLY A N 1
ATOM 689 C CA . GLY A 1 88 ? -17.782 6.492 13.848 1.00 86.69 88 GLY A CA 1
ATOM 690 C C . GLY A 1 88 ? -17.993 6.138 15.310 1.00 86.69 88 GLY A C 1
ATOM 691 O O . GLY A 1 88 ? -17.074 6.251 16.119 1.00 86.69 88 GLY A O 1
ATOM 692 N N . VAL A 1 89 ? -19.198 5.703 15.664 1.00 82.81 89 VAL A N 1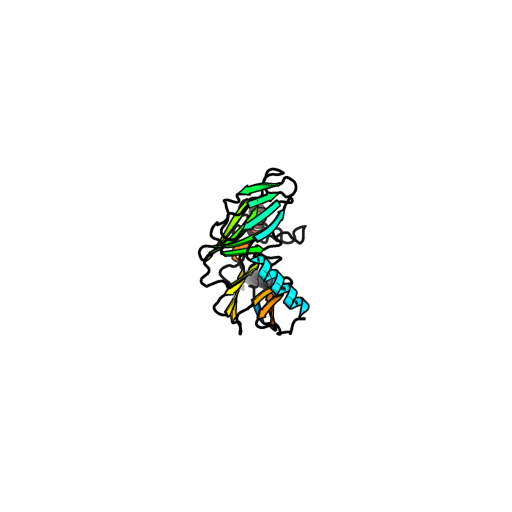
ATOM 693 C CA . VAL A 1 89 ? -19.475 5.093 16.970 1.00 82.81 89 VAL A CA 1
ATOM 694 C C . VAL A 1 89 ? -19.635 3.599 16.743 1.00 82.81 89 VAL A C 1
ATOM 696 O O . VAL A 1 89 ? -20.264 3.181 15.773 1.00 82.81 89 VAL A O 1
ATOM 699 N N . LYS A 1 90 ? -19.014 2.782 17.593 1.00 77.50 90 LYS A N 1
ATOM 700 C CA . LYS A 1 90 ? -19.027 1.328 17.410 1.00 77.50 90 LYS A CA 1
ATOM 701 C C . LYS A 1 90 ? -20.467 0.800 17.442 1.00 77.50 90 LYS A C 1
ATOM 703 O O . LYS A 1 90 ? -21.158 0.972 18.443 1.00 77.50 90 LYS A O 1
ATOM 708 N N . GLY A 1 91 ? -20.894 0.136 16.366 1.00 69.56 91 GLY A N 1
ATOM 709 C CA . GLY A 1 91 ? -22.264 -0.371 16.207 1.00 69.56 91 GLY A CA 1
ATOM 710 C C . GLY A 1 91 ? -23.289 0.657 15.707 1.00 69.56 91 GLY A C 1
ATOM 711 O O . GLY A 1 91 ? -24.472 0.334 15.651 1.00 69.56 91 GLY A O 1
ATOM 712 N N . ASP A 1 92 ? -22.848 1.864 15.351 1.00 76.06 92 ASP A N 1
ATOM 713 C CA . ASP A 1 92 ? -23.648 2.896 14.688 1.00 76.06 92 ASP A CA 1
ATOM 714 C C . ASP A 1 92 ? -23.044 3.227 13.310 1.00 76.06 92 ASP A C 1
ATOM 716 O O . ASP A 1 92 ? -21.954 2.770 12.944 1.00 76.06 92 ASP A O 1
ATOM 720 N N . GLU A 1 93 ? -23.757 4.031 12.532 1.00 83.00 93 GLU A N 1
ATOM 721 C CA . GLU A 1 93 ? -23.335 4.442 11.198 1.00 83.00 93 GLU A CA 1
ATOM 722 C C . GLU A 1 93 ? -22.215 5.486 11.231 1.00 83.00 93 GLU A C 1
ATOM 724 O O . GLU A 1 93 ? -22.128 6.356 12.105 1.00 83.00 93 GLU A O 1
ATOM 729 N N . TRP A 1 94 ? -21.360 5.427 10.212 1.00 90.31 94 TRP A N 1
ATOM 730 C CA . TRP A 1 94 ? -20.358 6.451 9.971 1.00 90.31 94 TRP A CA 1
ATOM 731 C C . TRP A 1 94 ? -21.020 7.757 9.541 1.00 90.31 94 TRP A C 1
ATOM 733 O O . TRP A 1 94 ? -21.993 7.773 8.786 1.00 90.31 94 TRP A O 1
ATOM 743 N N . SER A 1 95 ? -20.495 8.880 10.019 1.00 90.44 95 SER A N 1
ATOM 744 C CA . SER A 1 95 ? -21.025 10.200 9.701 1.00 90.44 95 SER A CA 1
ATOM 745 C C . SER A 1 95 ? -19.919 11.185 9.351 1.00 90.44 95 SER A C 1
ATOM 747 O O . SER A 1 95 ? -18.972 11.370 10.114 1.00 90.44 95 SER A O 1
ATOM 749 N N . TRP A 1 96 ? -20.097 11.875 8.231 1.00 90.12 96 TRP A N 1
ATOM 750 C CA . TRP A 1 96 ? -19.352 13.069 7.866 1.00 90.12 96 TRP A CA 1
ATOM 751 C C . TRP A 1 96 ? -19.894 14.262 8.647 1.00 90.12 96 TRP A C 1
ATOM 753 O O . TRP A 1 96 ? -21.079 14.584 8.559 1.00 90.12 96 TRP A O 1
ATOM 763 N N . VAL A 1 97 ? -19.037 14.917 9.422 1.00 90.31 97 VAL A N 1
ATOM 764 C CA . VAL A 1 97 ? -19.384 16.059 10.268 1.00 90.31 97 VAL A CA 1
ATOM 765 C C . VAL A 1 97 ? -18.550 17.262 9.860 1.00 90.31 97 VAL A C 1
ATOM 767 O O . VAL A 1 97 ? -17.327 17.174 9.779 1.00 90.31 97 VAL A O 1
ATOM 770 N N . GLN A 1 98 ? -19.199 18.399 9.633 1.00 89.81 98 GLN A N 1
ATOM 771 C CA . GLN A 1 98 ? -18.520 19.670 9.406 1.00 89.81 98 GLN A CA 1
ATOM 772 C C . GLN A 1 98 ? -18.621 20.530 10.677 1.00 89.81 98 GLN A C 1
ATOM 774 O O . GLN A 1 98 ? -19.698 21.054 10.970 1.00 89.81 98 GLN A O 1
ATOM 779 N N . PRO A 1 99 ? -17.532 20.727 11.445 1.00 86.06 99 PRO A N 1
ATOM 780 C CA . PRO A 1 99 ? -17.591 21.403 12.742 1.00 86.06 99 PRO A CA 1
ATOM 781 C C . PRO A 1 99 ? -18.036 22.867 12.665 1.00 86.06 99 PRO A C 1
ATOM 783 O O . PRO A 1 99 ? -18.635 23.377 13.607 1.00 86.06 99 PRO A O 1
ATOM 786 N N . SER A 1 100 ? -17.756 23.554 11.553 1.00 85.19 100 SER A N 1
ATOM 787 C CA . SER A 1 100 ? -18.099 24.971 11.372 1.00 85.19 100 SER A CA 1
ATOM 788 C C . SER A 1 100 ? -19.596 25.213 11.168 1.00 85.19 100 SER A C 1
ATOM 790 O O . SER A 1 100 ? -20.110 26.236 11.614 1.00 85.19 100 SER A O 1
ATOM 792 N N . SER A 1 101 ? -20.291 24.294 10.494 1.00 85.00 101 SER A N 1
ATOM 793 C CA . SER A 1 101 ? -21.722 24.399 10.186 1.00 85.00 101 SER A CA 1
ATOM 794 C C . SER A 1 101 ? -22.591 23.513 11.083 1.00 85.00 101 SER A C 1
ATOM 796 O O . SER A 1 101 ? -23.797 23.733 11.173 1.00 85.00 101 SER A O 1
ATOM 798 N N . GLY A 1 102 ? -21.997 22.512 11.741 1.00 83.44 102 GLY A N 1
ATOM 799 C CA . GLY A 1 102 ? -22.712 21.460 12.464 1.00 83.44 102 GLY A CA 1
ATOM 800 C C . GLY A 1 102 ? -23.427 20.463 11.545 1.00 83.44 102 GLY A C 1
ATOM 801 O O . GLY A 1 102 ? -24.207 19.645 12.032 1.00 83.44 102 GLY A O 1
ATOM 802 N N . LEU A 1 103 ? -23.194 20.529 10.228 1.00 87.25 103 LEU A N 1
ATOM 803 C CA . LEU A 1 103 ? -23.790 19.617 9.258 1.00 87.25 103 LEU A CA 1
ATOM 804 C C . LEU A 1 103 ? -23.293 18.190 9.508 1.00 87.25 103 LEU A C 1
ATOM 806 O O . LEU A 1 103 ? -22.091 17.966 9.655 1.00 87.25 103 LEU A O 1
ATOM 810 N N . ARG A 1 104 ? -24.226 17.234 9.530 1.00 88.56 104 ARG A N 1
ATOM 811 C CA . ARG A 1 104 ? -23.951 15.803 9.671 1.00 88.56 104 ARG A CA 1
ATOM 812 C C . ARG A 1 104 ? -24.605 15.041 8.526 1.00 88.56 104 ARG A C 1
ATOM 814 O O . ARG A 1 104 ? -25.809 15.166 8.319 1.00 88.56 104 ARG A O 1
ATOM 821 N N . LEU A 1 105 ? -23.809 14.264 7.804 1.00 88.50 105 LEU A N 1
ATOM 822 C CA . LEU A 1 105 ? -24.234 13.455 6.664 1.00 88.50 105 LEU A CA 1
ATOM 823 C C . LEU A 1 105 ? -23.813 12.002 6.891 1.00 88.50 105 LEU A C 1
ATOM 825 O O . LEU A 1 105 ? -22.732 11.752 7.414 1.00 88.50 105 LEU A O 1
ATOM 829 N N . GLU A 1 106 ? -24.662 11.046 6.526 1.00 89.12 106 GLU A N 1
ATOM 830 C CA . GLU A 1 106 ? -24.343 9.616 6.636 1.00 89.12 106 GLU A CA 1
ATOM 831 C C . GLU A 1 106 ? -23.280 9.233 5.594 1.00 89.12 106 GLU A C 1
ATOM 833 O O . GLU A 1 106 ? -23.415 9.557 4.413 1.00 89.12 106 GLU A O 1
ATOM 838 N N . ALA A 1 107 ? -22.233 8.527 6.023 1.00 87.94 107 ALA A N 1
ATOM 839 C CA . ALA A 1 107 ? -21.208 7.961 5.148 1.00 87.94 107 ALA A CA 1
ATOM 840 C C . ALA A 1 107 ? -21.609 6.533 4.738 1.00 87.94 107 ALA A C 1
ATOM 842 O O . ALA A 1 107 ? -21.026 5.541 5.180 1.00 87.94 107 ALA A O 1
ATOM 843 N N . SER A 1 108 ? -22.662 6.438 3.922 1.00 86.44 108 SER A N 1
ATOM 844 C CA . SER A 1 108 ? -23.287 5.172 3.500 1.00 86.44 108 SER A CA 1
ATOM 845 C C . SER A 1 108 ? -22.354 4.205 2.753 1.00 86.44 108 SER A C 1
ATOM 847 O O . SER A 1 108 ? -22.651 3.018 2.631 1.00 86.44 108 SER A O 1
ATOM 849 N N . GLU A 1 109 ? -21.230 4.706 2.240 1.00 87.50 109 GLU A N 1
ATOM 850 C CA . GLU A 1 109 ? -20.205 3.943 1.535 1.00 87.50 109 GLU A CA 1
ATOM 851 C C . GLU A 1 109 ? -19.341 3.063 2.454 1.00 87.50 109 GLU A C 1
ATOM 853 O O . GLU A 1 109 ? -18.673 2.143 1.975 1.00 87.50 109 GLU A O 1
ATOM 858 N N . LEU A 1 110 ? -19.347 3.331 3.764 1.00 90.38 110 LEU A N 1
ATOM 859 C CA . LEU A 1 110 ? -18.561 2.599 4.752 1.00 90.38 110 LEU A CA 1
ATOM 860 C C . LEU A 1 110 ? -19.373 1.451 5.381 1.00 90.38 110 LEU A C 1
ATOM 862 O O . LEU A 1 110 ? -20.586 1.564 5.570 1.00 90.38 110 LEU A O 1
ATOM 866 N N . PRO A 1 111 ? -18.726 0.329 5.746 1.00 88.75 111 PRO A N 1
ATOM 867 C CA . PRO A 1 111 ? -19.401 -0.794 6.386 1.00 88.75 111 PRO A CA 1
ATOM 868 C C . PRO A 1 111 ? -19.925 -0.418 7.780 1.00 88.75 111 PRO A C 1
ATOM 870 O O . PRO A 1 111 ? -19.213 0.184 8.587 1.00 88.75 111 PRO A O 1
ATOM 873 N N . LYS A 1 112 ? -21.172 -0.819 8.063 1.00 84.44 112 LYS A N 1
ATOM 874 C CA . LYS A 1 112 ? -21.886 -0.534 9.323 1.00 84.44 112 LYS A CA 1
ATOM 875 C C . LYS A 1 112 ? -21.446 -1.462 10.467 1.00 84.44 112 LYS A C 1
ATOM 877 O O . LYS A 1 112 ? -21.211 -1.000 11.577 1.00 84.44 112 LYS A O 1
ATOM 882 N N . ASP A 1 113 ? -21.222 -2.745 10.174 1.00 84.06 113 ASP A N 1
ATOM 883 C CA . ASP A 1 113 ? -20.827 -3.771 11.157 1.00 84.06 113 ASP A CA 1
ATOM 884 C C . ASP A 1 113 ? -19.303 -3.843 11.362 1.00 84.06 113 ASP A C 1
ATOM 886 O O . ASP A 1 113 ? -18.662 -4.879 11.166 1.00 84.06 113 ASP A O 1
ATOM 890 N N . TRP A 1 114 ? -18.690 -2.714 11.711 1.00 88.00 114 TRP A N 1
ATOM 891 C CA . TRP A 1 114 ? -17.246 -2.635 11.913 1.00 88.00 114 TRP A CA 1
ATOM 892 C C . TRP A 1 114 ? -16.840 -2.908 13.367 1.00 88.00 114 TRP A C 1
ATOM 894 O O . TRP A 1 114 ? -17.539 -2.565 14.322 1.00 88.00 114 TRP A O 1
ATOM 904 N N . LEU A 1 115 ? -15.675 -3.537 13.543 1.00 86.38 115 LEU A N 1
ATOM 905 C CA . LEU A 1 115 ? -15.126 -3.883 14.861 1.00 86.38 115 LEU A CA 1
ATOM 906 C C . LEU A 1 115 ? -13.929 -3.016 15.244 1.00 86.38 115 LEU A C 1
ATOM 908 O O . LEU A 1 115 ? -13.784 -2.656 16.414 1.00 86.38 115 LEU A O 1
ATOM 912 N N . PHE A 1 116 ? -13.091 -2.696 14.259 1.00 87.81 116 PHE A N 1
ATOM 913 C CA . PHE A 1 116 ? -11.910 -1.856 14.406 1.00 87.81 116 PHE A CA 1
ATOM 914 C C . PHE A 1 116 ? -11.787 -0.946 13.192 1.00 87.81 116 PHE A C 1
ATOM 916 O O . PHE A 1 116 ? -12.075 -1.368 12.073 1.00 87.81 116 PHE A O 1
ATOM 923 N N . ALA A 1 117 ? -11.318 0.276 13.406 1.00 90.38 117 ALA A N 1
ATOM 924 C CA . ALA A 1 117 ? -10.930 1.162 12.326 1.00 90.38 117 ALA A CA 1
ATOM 925 C C . ALA A 1 117 ? -9.783 2.066 12.770 1.00 90.38 117 ALA A C 1
ATOM 927 O O . ALA A 1 117 ? -9.678 2.409 13.951 1.00 90.38 117 ALA A O 1
ATOM 928 N N . ASP A 1 118 ? -8.921 2.435 11.829 1.00 91.00 118 ASP A N 1
ATOM 929 C CA . ASP A 1 118 ? -7.895 3.447 12.051 1.00 91.00 118 ASP A CA 1
ATOM 930 C C . ASP A 1 118 ? -7.514 4.163 10.757 1.00 91.00 118 ASP A C 1
ATOM 932 O O . ASP A 1 118 ? -7.641 3.618 9.656 1.00 91.00 118 ASP A O 1
ATOM 936 N N . ALA A 1 119 ? -7.020 5.386 10.908 1.00 90.94 119 ALA A N 1
ATOM 937 C CA . ALA A 1 119 ? -6.497 6.178 9.812 1.00 90.94 119 ALA A CA 1
ATOM 938 C C . ALA A 1 119 ? -5.151 5.636 9.320 1.00 90.94 119 ALA A C 1
ATOM 940 O O . ALA A 1 119 ? -4.324 5.158 10.097 1.00 90.94 119 ALA A O 1
ATOM 941 N N . VAL A 1 120 ? -4.909 5.767 8.018 1.00 91.50 120 VAL A N 1
ATOM 942 C CA . VAL A 1 120 ? -3.640 5.419 7.365 1.00 91.50 120 VAL A CA 1
ATOM 943 C C . VAL A 1 120 ? -3.232 6.516 6.382 1.00 91.50 120 VAL A C 1
ATOM 945 O O . VAL A 1 120 ? -4.050 7.356 6.004 1.00 91.50 120 VAL A O 1
ATOM 948 N N . GLY A 1 121 ? -1.962 6.527 5.966 1.00 86.38 121 GLY A N 1
ATOM 949 C CA . GLY A 1 121 ? -1.519 7.392 4.863 1.00 86.38 121 GLY A CA 1
ATOM 950 C C . GLY A 1 121 ? -1.696 8.891 5.134 1.00 86.38 121 GLY A C 1
ATOM 951 O O . GLY A 1 121 ? -2.356 9.578 4.368 1.00 86.38 121 GLY A O 1
ATOM 952 N N . ASN A 1 122 ? -1.175 9.412 6.250 1.00 86.19 122 ASN A N 1
ATOM 953 C CA . ASN A 1 122 ? -1.342 10.814 6.670 1.00 86.19 122 ASN A CA 1
ATOM 954 C C . ASN A 1 122 ? -2.814 11.241 6.813 1.00 86.19 122 ASN A C 1
ATOM 956 O O . ASN A 1 122 ? -3.183 12.358 6.461 1.00 86.19 122 ASN A O 1
ATOM 960 N N . ASN A 1 123 ? -3.661 10.340 7.319 1.00 85.44 123 ASN A N 1
ATOM 961 C CA . ASN A 1 123 ? -5.102 10.556 7.473 1.00 85.44 123 ASN A CA 1
ATOM 962 C C . ASN A 1 123 ? -5.845 10.828 6.151 1.00 85.44 123 ASN A C 1
ATOM 964 O O . ASN A 1 123 ? -6.905 11.452 6.138 1.00 85.44 123 ASN A O 1
ATOM 968 N N . LYS A 1 124 ? -5.284 10.360 5.031 1.00 86.06 124 LYS A N 1
ATOM 969 C CA . LYS A 1 124 ? -5.914 10.395 3.703 1.00 86.06 124 LYS A CA 1
ATOM 970 C C . LYS A 1 124 ? -6.572 9.072 3.333 1.00 86.06 124 LYS A C 1
ATOM 972 O O . LYS A 1 124 ? -7.314 9.009 2.352 1.00 86.06 124 LYS A O 1
ATOM 977 N N . GLY A 1 125 ? -6.319 8.031 4.119 1.00 89.31 125 GLY A N 1
ATOM 978 C CA . GLY A 1 125 ? -6.988 6.750 4.019 1.00 89.31 125 GLY A CA 1
ATOM 979 C C . GLY A 1 125 ? -7.529 6.276 5.359 1.00 89.31 125 GLY A C 1
ATOM 980 O O . GLY A 1 125 ? -7.174 6.775 6.429 1.00 89.31 125 GLY A O 1
ATOM 981 N N . LEU A 1 126 ? -8.391 5.274 5.275 1.00 92.81 126 LEU A N 1
ATOM 982 C CA . LEU A 1 126 ? -9.045 4.640 6.405 1.00 92.81 126 LEU A CA 1
ATOM 983 C C . LEU A 1 126 ? -9.032 3.134 6.201 1.00 92.81 126 LEU A C 1
ATOM 985 O O . LEU A 1 126 ? -9.393 2.639 5.133 1.00 92.81 126 LEU A O 1
ATOM 989 N N . VAL A 1 127 ? -8.645 2.402 7.236 1.00 93.75 127 VAL A N 1
ATOM 990 C CA . VAL A 1 127 ? -8.763 0.948 7.265 1.00 93.75 127 VAL A CA 1
ATOM 991 C C . VAL A 1 127 ? -9.868 0.587 8.232 1.00 93.75 127 VAL A C 1
ATOM 993 O O . VAL A 1 127 ? -9.845 1.021 9.380 1.00 93.75 127 VAL A O 1
ATOM 996 N N . ILE A 1 128 ? -10.817 -0.223 7.775 1.00 92.75 128 ILE A N 1
ATOM 997 C CA . ILE A 1 128 ? -11.918 -0.733 8.585 1.00 92.75 128 ILE A CA 1
ATOM 998 C C . ILE A 1 128 ? -11.901 -2.254 8.536 1.00 92.75 128 ILE A C 1
ATOM 1000 O O . ILE A 1 128 ? -11.914 -2.852 7.463 1.00 92.75 128 ILE A O 1
ATOM 1004 N N . PHE A 1 129 ? -11.915 -2.884 9.705 1.00 91.81 129 PHE A N 1
ATOM 1005 C CA . PHE A 1 129 ? -12.155 -4.311 9.836 1.00 91.81 129 PHE A CA 1
ATOM 1006 C C . PHE A 1 129 ? -13.643 -4.571 10.076 1.00 91.81 129 PHE A C 1
ATOM 1008 O O . PHE A 1 129 ? -14.190 -4.186 11.116 1.00 91.81 129 PHE A O 1
ATOM 1015 N N . ALA A 1 130 ? -14.283 -5.230 9.113 1.00 90.56 130 ALA A N 1
ATOM 1016 C CA . ALA A 1 130 ? -15.687 -5.624 9.152 1.00 90.56 130 ALA A CA 1
ATOM 1017 C C . ALA A 1 130 ? -15.852 -6.964 8.423 1.00 90.56 130 ALA A C 1
ATOM 1019 O O . ALA A 1 130 ? -15.180 -7.200 7.422 1.00 90.56 130 ALA A O 1
ATOM 1020 N N . ASN A 1 131 ? -16.744 -7.836 8.902 1.00 88.25 131 ASN A N 1
ATOM 1021 C CA . ASN A 1 131 ? -17.068 -9.112 8.241 1.00 88.25 131 ASN A CA 1
ATOM 1022 C C . ASN A 1 131 ? -15.827 -9.947 7.850 1.00 88.25 131 ASN A C 1
ATOM 1024 O O . ASN A 1 131 ? -15.682 -10.355 6.696 1.00 88.25 131 ASN A O 1
ATOM 1028 N N . ASP A 1 132 ? -14.896 -10.136 8.791 1.00 89.50 132 ASP A N 1
ATOM 1029 C CA . ASP A 1 132 ? -13.637 -10.879 8.594 1.00 89.50 132 ASP A CA 1
ATOM 1030 C C . ASP A 1 132 ? -12.760 -10.361 7.436 1.00 89.50 132 ASP A C 1
ATOM 1032 O O . ASP A 1 132 ? -11.918 -11.070 6.883 1.00 89.50 132 ASP A O 1
ATOM 1036 N N . THR A 1 133 ? -12.945 -9.096 7.056 1.00 91.44 133 THR A N 1
ATOM 1037 C CA . THR A 1 133 ? -12.255 -8.464 5.934 1.00 91.44 133 THR A CA 1
ATOM 1038 C C . THR A 1 133 ? -11.701 -7.105 6.353 1.00 91.44 133 THR A C 1
ATOM 1040 O O . THR A 1 133 ? -12.356 -6.312 7.028 1.00 91.44 133 THR A O 1
ATOM 1043 N N . LEU A 1 134 ? -10.462 -6.828 5.949 1.00 92.94 134 LEU A N 1
ATOM 1044 C CA . LEU A 1 134 ? -9.833 -5.518 6.068 1.00 92.94 134 LEU A CA 1
ATOM 1045 C C . LEU A 1 134 ? -10.138 -4.709 4.813 1.00 92.94 134 LEU A C 1
ATOM 1047 O O . LEU A 1 134 ? -9.627 -5.004 3.733 1.00 92.94 134 LEU A O 1
ATOM 1051 N N . HIS A 1 135 ? -10.963 -3.685 4.960 1.00 93.88 135 HIS A N 1
ATOM 1052 C CA . HIS A 1 135 ? -11.305 -2.754 3.899 1.00 93.88 135 HIS A CA 1
ATOM 1053 C C . HIS A 1 135 ? -10.422 -1.514 4.002 1.00 93.88 135 HIS A C 1
ATOM 1055 O O . HIS A 1 135 ? -10.431 -0.829 5.021 1.00 93.88 135 HIS A O 1
ATOM 1061 N N . HIS A 1 136 ? -9.676 -1.217 2.944 1.00 93.75 136 HIS A N 1
ATOM 1062 C CA . HIS A 1 136 ? -8.882 -0.006 2.809 1.00 93.75 136 HIS A CA 1
ATOM 1063 C C . HIS A 1 136 ? -9.593 0.983 1.883 1.00 93.75 136 HIS A C 1
ATOM 1065 O O . HIS A 1 136 ? -9.887 0.672 0.724 1.00 93.75 136 HIS A O 1
ATOM 1071 N N . PHE A 1 137 ? -9.846 2.178 2.403 1.00 92.69 137 PHE A N 1
ATOM 1072 C CA . PHE A 1 137 ? -10.489 3.285 1.713 1.00 92.69 137 PHE A CA 1
ATOM 1073 C C . PHE A 1 137 ? -9.530 4.466 1.580 1.00 92.69 137 PHE A C 1
ATOM 1075 O O . PHE A 1 137 ? -8.749 4.736 2.490 1.00 92.69 137 PHE A O 1
ATOM 1082 N N . HIS A 1 138 ? -9.645 5.214 0.487 1.00 90.69 138 HIS A N 1
ATOM 1083 C CA . HIS A 1 138 ? -9.073 6.554 0.362 1.00 90.69 138 HIS A CA 1
ATOM 1084 C C . HIS A 1 138 ? -10.179 7.597 0.462 1.00 90.69 138 HIS A C 1
ATOM 1086 O O . HIS A 1 138 ? -11.283 7.394 -0.051 1.00 90.69 138 HIS A O 1
ATOM 1092 N N . TYR A 1 139 ? -9.867 8.739 1.063 1.00 87.00 139 TYR A N 1
ATOM 1093 C CA . TYR A 1 139 ? -10.733 9.902 0.990 1.00 87.00 139 TYR A CA 1
ATOM 1094 C C . TYR A 1 139 ? -10.597 10.555 -0.385 1.00 87.00 139 TYR A C 1
ATOM 1096 O O . TYR A 1 139 ? -9.500 10.843 -0.873 1.00 87.00 139 TYR A O 1
ATOM 1104 N N . LEU A 1 140 ? -11.739 10.754 -1.023 1.00 81.81 140 LEU A N 1
ATOM 1105 C CA . LEU A 1 140 ? -11.878 11.442 -2.290 1.00 81.81 140 LEU A CA 1
ATOM 1106 C C . LEU A 1 140 ? -12.262 12.890 -1.997 1.00 81.81 140 LEU A C 1
ATOM 1108 O O . LEU A 1 140 ? -13.198 13.150 -1.235 1.00 81.81 140 LEU A O 1
ATOM 1112 N N . SER A 1 141 ? -11.537 13.825 -2.607 1.00 66.38 141 SER A N 1
ATOM 1113 C CA . SER A 1 141 ? -11.949 15.226 -2.650 1.00 66.38 141 SER A CA 1
ATOM 1114 C C . SER A 1 141 ? -13.255 15.345 -3.432 1.00 66.38 141 SER A C 1
ATOM 1116 O O . SER A 1 141 ? -13.418 14.671 -4.450 1.00 66.38 141 SER A O 1
ATOM 1118 N N . SER A 1 142 ? -14.171 16.196 -2.974 1.00 66.81 142 SER A N 1
ATOM 1119 C CA . SER A 1 142 ? -15.369 16.507 -3.751 1.00 66.81 142 SER A CA 1
ATOM 1120 C C . SER A 1 142 ? -15.030 17.437 -4.918 1.00 66.81 142 SER A C 1
ATOM 1122 O O . SER A 1 142 ? -14.202 18.337 -4.785 1.00 66.81 142 SER A O 1
ATOM 1124 N N . ASP A 1 143 ? -15.706 17.255 -6.053 1.00 65.50 143 ASP A N 1
ATOM 1125 C CA . ASP A 1 143 ? -15.604 18.147 -7.214 1.00 65.50 143 ASP A CA 1
ATOM 1126 C C . ASP A 1 143 ? -16.224 19.535 -6.952 1.00 65.50 143 ASP A C 1
ATOM 1128 O O . ASP A 1 143 ? -15.954 20.489 -7.688 1.00 65.50 143 ASP A O 1
ATOM 1132 N N . GLN A 1 144 ? -17.072 19.666 -5.922 1.00 68.38 144 GLN A N 1
ATOM 1133 C CA . GLN A 1 144 ? -17.728 20.920 -5.544 1.00 68.38 144 GLN A CA 1
ATOM 1134 C C . GLN A 1 144 ? -17.236 21.409 -4.181 1.00 68.38 144 GLN A C 1
ATOM 1136 O O . GLN A 1 144 ? -17.239 20.674 -3.196 1.00 68.38 144 GLN A O 1
ATOM 1141 N N . ALA A 1 145 ? -16.847 22.684 -4.115 1.00 66.12 145 ALA A N 1
ATOM 1142 C CA . ALA A 1 145 ? -16.382 23.299 -2.879 1.00 66.12 145 ALA A CA 1
ATOM 1143 C C . ALA A 1 145 ? -17.490 23.298 -1.811 1.00 66.12 145 ALA A C 1
ATOM 1145 O O . ALA A 1 145 ? -18.548 23.895 -2.012 1.00 66.12 145 ALA A O 1
ATOM 1146 N N . GLY A 1 146 ? -17.215 22.672 -0.663 1.00 67.88 146 GLY A N 1
ATOM 1147 C CA . GLY A 1 146 ? -18.133 22.608 0.478 1.00 67.88 146 GLY A CA 1
ATOM 1148 C C . GLY A 1 146 ? -19.024 21.365 0.535 1.00 67.88 146 GLY A C 1
ATOM 1149 O O . GLY A 1 146 ? -19.717 21.189 1.536 1.00 67.88 146 GLY A O 1
ATOM 1150 N N . ASP A 1 147 ? -18.983 20.496 -0.476 1.00 78.19 147 ASP A N 1
ATOM 1151 C CA . ASP A 1 147 ? -19.605 19.174 -0.395 1.00 78.19 147 ASP A CA 1
ATOM 1152 C C . ASP A 1 147 ? -18.823 18.263 0.561 1.00 78.19 147 ASP A C 1
ATOM 1154 O O . ASP A 1 147 ? -17.617 18.427 0.771 1.00 78.19 147 ASP A O 1
ATOM 1158 N N . ALA A 1 148 ? -19.515 17.279 1.137 1.00 78.62 148 ALA A N 1
ATOM 1159 C CA . ALA A 1 148 ? -18.853 16.273 1.953 1.00 78.62 148 ALA A CA 1
ATOM 1160 C C . ALA A 1 148 ? -17.898 15.414 1.109 1.00 78.62 148 ALA A C 1
ATOM 1162 O O . ALA A 1 148 ? -18.228 15.059 -0.031 1.00 78.62 148 ALA A O 1
ATOM 1163 N N . PRO A 1 149 ? -16.735 15.042 1.669 1.00 84.06 149 PRO A N 1
ATOM 1164 C CA . PRO A 1 149 ? -15.849 14.073 1.047 1.00 84.06 149 PRO A CA 1
ATOM 1165 C C . PRO A 1 149 ? -16.540 12.709 0.945 1.00 84.06 149 PRO A C 1
ATOM 1167 O O . PRO A 1 149 ? -17.541 12.435 1.607 1.00 84.06 149 PRO A O 1
ATOM 1170 N N . ARG A 1 150 ? -15.987 11.839 0.101 1.00 86.75 150 ARG A N 1
ATOM 1171 C CA . ARG A 1 150 ? -16.453 10.453 -0.054 1.00 86.75 150 ARG A CA 1
ATOM 1172 C C . ARG A 1 150 ? -15.320 9.489 0.238 1.00 86.75 150 ARG A C 1
ATOM 1174 O O . ARG A 1 150 ? -14.167 9.798 -0.054 1.00 86.75 150 ARG A O 1
ATOM 1181 N N . ALA A 1 151 ? -15.632 8.304 0.748 1.00 88.06 151 ALA A N 1
ATOM 1182 C CA . ALA A 1 151 ? -14.649 7.231 0.865 1.00 88.06 151 ALA A CA 1
ATOM 1183 C C . ALA A 1 151 ? -14.720 6.274 -0.341 1.00 88.06 151 ALA A C 1
ATOM 1185 O O . ALA A 1 151 ? -15.724 5.609 -0.586 1.00 88.06 151 ALA A O 1
ATOM 1186 N N . GLY A 1 152 ? -13.638 6.185 -1.114 1.00 88.25 152 GLY A N 1
ATOM 1187 C CA . GLY A 1 152 ? -13.505 5.217 -2.203 1.00 88.25 152 GLY A CA 1
ATOM 1188 C C . GLY A 1 152 ? -12.847 3.933 -1.708 1.00 88.25 152 GLY A C 1
ATOM 1189 O O . GLY A 1 152 ? -11.726 3.989 -1.203 1.00 88.25 152 GLY A O 1
ATOM 1190 N N . LEU A 1 153 ? -13.506 2.779 -1.864 1.00 90.06 153 LEU A N 1
ATOM 1191 C CA . LEU A 1 153 ? -12.892 1.483 -1.559 1.00 90.06 153 LEU A CA 1
ATOM 1192 C C . LEU A 1 153 ? -11.744 1.222 -2.543 1.00 90.06 153 LEU A C 1
ATOM 1194 O O . LEU A 1 153 ? -11.968 1.091 -3.746 1.00 90.06 153 LEU A O 1
ATOM 1198 N N . VAL A 1 154 ? -10.524 1.128 -2.020 1.00 89.12 154 VAL A N 1
ATOM 1199 C CA . VAL A 1 154 ? -9.321 0.828 -2.805 1.00 89.12 154 VAL A CA 1
ATOM 1200 C C . VAL A 1 154 ? -9.127 -0.674 -2.890 1.00 89.12 154 VAL A C 1
ATOM 1202 O O . VAL A 1 154 ? -8.917 -1.224 -3.969 1.00 89.12 154 VAL A O 1
ATOM 1205 N N . GLN A 1 155 ? -9.192 -1.338 -1.737 1.00 88.56 155 GLN A N 1
ATOM 1206 C CA . GLN A 1 155 ? -8.899 -2.756 -1.636 1.00 88.56 155 GLN A CA 1
ATOM 1207 C C . GLN A 1 155 ? -9.603 -3.383 -0.435 1.00 88.56 155 GLN A C 1
ATOM 1209 O O . GLN A 1 155 ? -9.792 -2.742 0.595 1.00 88.56 155 GLN A O 1
ATOM 1214 N N . ALA A 1 156 ? -9.966 -4.656 -0.564 1.00 90.50 156 ALA A N 1
ATOM 1215 C CA . ALA A 1 156 ? -10.448 -5.480 0.532 1.00 90.50 156 ALA A CA 1
ATOM 1216 C C . ALA A 1 156 ? -9.563 -6.727 0.633 1.00 90.50 156 ALA A C 1
ATOM 1218 O O . ALA A 1 156 ? -9.339 -7.407 -0.368 1.00 90.50 156 ALA A O 1
ATOM 1219 N N . HIS A 1 157 ? -9.038 -7.004 1.823 1.00 89.62 157 HIS A N 1
ATOM 1220 C CA . HIS A 1 157 ? -8.183 -8.154 2.091 1.00 89.62 157 HIS A CA 1
ATOM 1221 C C . HIS A 1 157 ? -8.845 -9.050 3.146 1.00 89.62 157 HIS A C 1
ATOM 1223 O O . HIS A 1 157 ? -9.040 -8.597 4.277 1.00 89.62 157 HIS A O 1
ATOM 1229 N N . PRO A 1 158 ? -9.217 -10.298 2.811 1.00 90.12 158 PRO A N 1
ATOM 1230 C CA . PRO A 1 158 ? -9.750 -11.239 3.789 1.00 90.12 158 PRO A CA 1
ATOM 1231 C C . PRO A 1 158 ? -8.731 -11.476 4.901 1.00 90.12 158 PRO A C 1
ATOM 1233 O O . PRO A 1 158 ? -7.569 -11.764 4.625 1.00 90.12 158 PRO A O 1
ATOM 1236 N N . PHE A 1 159 ? -9.157 -11.382 6.155 1.00 87.00 159 PHE A N 1
ATOM 1237 C CA . PHE A 1 159 ? -8.276 -11.565 7.298 1.00 87.00 159 PHE A CA 1
ATOM 1238 C C . PHE A 1 159 ? -8.804 -12.690 8.181 1.00 87.00 159 PHE A C 1
ATOM 1240 O O . PHE A 1 159 ? -9.901 -12.624 8.726 1.00 87.00 159 PHE A O 1
ATOM 1247 N N . THR A 1 160 ? -8.008 -13.750 8.318 1.00 82.38 160 THR A N 1
ATOM 1248 C CA . THR A 1 160 ? -8.361 -14.906 9.145 1.00 82.38 160 THR A CA 1
ATOM 1249 C C . THR A 1 160 ? -7.703 -14.774 10.510 1.00 82.38 160 THR A C 1
ATOM 1251 O O . THR A 1 160 ? -6.500 -14.981 10.645 1.00 82.38 160 THR A O 1
ATOM 1254 N N . GLY A 1 161 ? -8.493 -14.459 11.530 1.00 80.38 161 GLY A N 1
ATOM 1255 C CA . GLY A 1 161 ? -8.015 -14.375 12.906 1.00 80.38 161 GLY A CA 1
ATOM 1256 C C . GLY A 1 161 ? -8.837 -13.401 13.734 1.00 80.38 161 GLY A C 1
ATOM 1257 O O . GLY A 1 161 ? -9.470 -12.490 13.205 1.00 80.38 161 GLY A O 1
ATOM 1258 N N . MET A 1 162 ? -8.823 -13.581 15.052 1.00 85.31 162 MET A N 1
ATOM 1259 C CA . MET A 1 162 ? -9.481 -12.642 15.951 1.00 85.31 162 MET A CA 1
ATOM 1260 C C . MET A 1 162 ? -8.535 -11.475 16.235 1.00 85.31 162 MET A C 1
ATOM 1262 O O . MET A 1 162 ? -7.492 -11.653 16.867 1.00 85.31 162 MET A O 1
ATOM 1266 N N . ILE A 1 163 ? -8.898 -10.285 15.760 1.00 88.00 163 ILE A N 1
ATOM 1267 C CA . ILE A 1 163 ? -8.143 -9.055 16.005 1.00 88.00 163 ILE A CA 1
ATOM 1268 C C . ILE A 1 163 ? -8.377 -8.596 17.445 1.00 88.00 163 ILE A C 1
ATOM 1270 O O . ILE A 1 163 ? -9.521 -8.444 17.877 1.00 88.00 163 ILE A O 1
ATOM 1274 N N . ARG A 1 164 ? -7.290 -8.356 18.186 1.00 88.00 164 ARG A N 1
ATOM 1275 C CA . ARG A 1 164 ? -7.328 -7.713 19.507 1.00 88.00 164 ARG A CA 1
ATOM 1276 C C . ARG A 1 164 ? -7.045 -6.220 19.398 1.00 88.00 164 ARG A C 1
ATOM 1278 O O . ARG A 1 164 ? -7.742 -5.424 20.018 1.00 88.00 164 ARG A O 1
ATOM 1285 N N . LEU A 1 165 ? -6.021 -5.857 18.626 1.00 89.50 165 LEU A N 1
ATOM 1286 C CA . LEU A 1 165 ? -5.586 -4.475 18.424 1.00 89.50 165 LEU A CA 1
ATOM 1287 C C . LEU A 1 165 ? -5.301 -4.230 16.945 1.00 89.50 165 LEU A C 1
ATOM 1289 O O . LEU A 1 165 ? -4.751 -5.098 16.266 1.00 89.50 165 LEU A O 1
ATOM 1293 N N . LEU A 1 166 ? -5.639 -3.031 16.477 1.00 91.56 166 LEU A N 1
ATOM 1294 C CA . LEU A 1 166 ? -5.404 -2.574 15.112 1.00 91.56 166 LEU A CA 1
ATOM 1295 C C . LEU A 1 166 ? -4.938 -1.119 15.137 1.00 91.56 166 LEU A C 1
ATOM 1297 O O . LEU A 1 166 ? -5.598 -0.261 15.736 1.00 91.56 166 LEU A O 1
ATOM 1301 N N . VAL A 1 167 ? -3.805 -0.852 14.486 1.00 92.94 167 VAL A N 1
ATOM 1302 C CA . VAL A 1 167 ? -3.221 0.487 14.376 1.00 92.94 167 VAL A CA 1
ATOM 1303 C C . VAL A 1 167 ? -2.686 0.725 12.969 1.00 92.94 167 VAL A C 1
ATOM 1305 O O . VAL A 1 167 ? -1.826 -0.004 12.472 1.00 92.94 167 VAL A O 1
ATOM 1308 N N . GLY A 1 168 ? -3.192 1.770 12.333 1.00 93.12 168 GLY A N 1
ATOM 1309 C CA . GLY A 1 168 ? -2.778 2.252 11.031 1.00 93.12 168 GLY A CA 1
ATOM 1310 C C . GLY A 1 168 ? -1.444 2.986 11.089 1.00 93.12 168 GLY A C 1
ATOM 1311 O O . GLY A 1 168 ? -1.079 3.623 12.078 1.00 93.12 168 GLY A O 1
ATOM 1312 N N . HIS A 1 169 ? -0.672 2.853 10.019 1.00 93.50 169 HIS A N 1
ATOM 1313 C CA . HIS A 1 169 ? 0.621 3.497 9.892 1.00 93.50 169 HIS A CA 1
ATOM 1314 C C . HIS A 1 169 ? 0.448 4.995 9.592 1.00 93.50 169 HIS A C 1
ATOM 1316 O O . HIS A 1 169 ? -0.290 5.355 8.669 1.00 93.50 169 HIS A O 1
ATOM 1322 N N . PRO A 1 170 ? 1.183 5.887 10.283 1.00 89.38 170 PRO A N 1
ATOM 1323 C CA . PRO A 1 170 ? 0.956 7.328 10.191 1.00 89.38 170 PRO A CA 1
ATOM 1324 C C . PRO A 1 170 ? 1.171 7.896 8.785 1.00 89.38 170 PRO A C 1
ATOM 1326 O O . PRO A 1 170 ? 0.484 8.835 8.415 1.00 89.38 170 PRO A O 1
ATOM 1329 N N . ARG A 1 171 ? 2.084 7.323 7.986 1.00 89.38 171 ARG A N 1
ATOM 1330 C CA . ARG A 1 171 ? 2.463 7.843 6.652 1.00 89.38 171 ARG A CA 1
ATOM 1331 C C . ARG A 1 171 ? 2.014 6.992 5.464 1.00 89.38 171 ARG A C 1
ATOM 1333 O O . ARG A 1 171 ? 2.014 7.469 4.341 1.00 89.38 171 ARG A O 1
ATOM 1340 N N . LEU A 1 172 ? 1.708 5.717 5.674 1.00 91.12 172 LEU A N 1
ATOM 1341 C CA . LEU A 1 172 ? 1.605 4.735 4.586 1.00 91.12 172 LEU A CA 1
ATOM 1342 C C . LEU A 1 172 ? 0.281 3.982 4.693 1.00 91.12 172 LEU A C 1
ATOM 1344 O O . LEU A 1 172 ? -0.239 3.880 5.804 1.00 91.12 172 LEU A O 1
ATOM 1348 N N . PRO A 1 173 ? -0.239 3.422 3.588 1.00 91.50 173 PRO A N 1
ATOM 1349 C CA . PRO A 1 173 ? -1.392 2.528 3.609 1.00 91.50 173 PRO A CA 1
ATOM 1350 C C . PRO A 1 173 ? -0.959 1.149 4.134 1.00 91.50 173 PRO A C 1
ATOM 1352 O O . PRO A 1 173 ? -0.863 0.170 3.397 1.00 91.50 173 PRO A O 1
ATOM 1355 N N . VAL A 1 174 ? -0.626 1.095 5.421 1.00 93.56 174 VAL A N 1
ATOM 1356 C CA . VAL A 1 174 ? -0.143 -0.091 6.137 1.00 93.56 174 VAL A CA 1
ATOM 1357 C C . VAL A 1 174 ? -0.881 -0.163 7.465 1.00 93.56 174 VAL A C 1
ATOM 1359 O O . VAL A 1 174 ? -1.122 0.867 8.095 1.00 93.56 174 VAL A O 1
ATOM 1362 N N . VAL A 1 175 ? -1.222 -1.367 7.915 1.00 94.00 175 VAL A N 1
ATOM 1363 C CA . VAL A 1 175 ? -1.841 -1.582 9.224 1.00 94.00 175 VAL A CA 1
ATOM 1364 C C . VAL A 1 175 ? -1.083 -2.645 10.011 1.00 94.00 175 VAL A C 1
ATOM 1366 O O . VAL A 1 175 ? -0.720 -3.691 9.478 1.00 94.00 175 VAL A O 1
ATOM 1369 N N . ALA A 1 176 ? -0.836 -2.363 11.288 1.00 94.38 176 ALA A N 1
ATOM 1370 C CA . ALA A 1 176 ? -0.327 -3.316 12.259 1.00 94.38 176 ALA A CA 1
ATOM 1371 C C . ALA A 1 176 ? -1.492 -3.892 13.065 1.00 94.38 176 ALA A C 1
ATOM 1373 O O . ALA A 1 176 ? -2.343 -3.162 13.578 1.00 94.38 176 ALA A O 1
ATOM 1374 N N . ILE A 1 177 ? -1.521 -5.212 13.173 1.00 93.50 177 ILE A N 1
ATOM 1375 C CA . ILE A 1 177 ? -2.596 -5.983 13.778 1.00 93.50 177 ILE A CA 1
ATOM 1376 C C . ILE A 1 177 ? -1.976 -6.932 14.793 1.00 93.50 177 ILE A C 1
ATOM 1378 O O . ILE A 1 177 ? -1.051 -7.674 14.472 1.00 93.50 177 ILE A O 1
ATOM 1382 N N . ALA A 1 178 ? -2.503 -6.935 16.012 1.00 91.88 178 ALA A N 1
ATOM 1383 C CA . ALA A 1 178 ? -2.224 -7.994 16.969 1.00 91.88 178 ALA A CA 1
ATOM 1384 C C . ALA A 1 178 ? -3.434 -8.915 17.080 1.00 91.88 178 ALA A C 1
ATOM 1386 O O . ALA A 1 178 ? -4.528 -8.481 17.461 1.00 91.88 178 ALA A O 1
ATOM 1387 N N . GLY A 1 179 ? -3.217 -10.185 16.750 1.00 86.44 179 GLY A N 1
ATOM 1388 C CA . GLY A 1 179 ? -4.212 -11.238 16.888 1.00 86.44 179 GLY A CA 1
ATOM 1389 C C . GLY A 1 179 ? -4.269 -11.822 18.300 1.00 86.44 179 GLY A C 1
ATOM 1390 O O . GLY A 1 179 ? -3.351 -11.664 19.108 1.00 86.44 179 GLY A O 1
ATOM 1391 N N . SER A 1 180 ? -5.343 -12.556 18.594 1.00 82.88 180 SER A N 1
ATOM 1392 C CA . SER A 1 180 ? -5.458 -13.378 19.809 1.00 82.88 180 SER A CA 1
ATOM 1393 C C . SER A 1 180 ? -4.496 -14.572 19.831 1.00 82.88 180 SER A C 1
ATOM 1395 O O . SER A 1 180 ? -4.339 -15.219 20.860 1.00 82.88 180 SER A O 1
ATOM 1397 N N . ASP A 1 181 ? -3.880 -14.900 18.695 1.00 86.31 181 ASP A N 1
ATOM 1398 C CA . ASP A 1 181 ? -2.884 -15.961 18.547 1.00 86.31 181 ASP A CA 1
ATOM 1399 C C . ASP A 1 181 ? -1.468 -15.514 18.948 1.00 86.31 181 ASP A C 1
ATOM 1401 O O . ASP A 1 181 ? -0.495 -16.203 18.641 1.00 86.31 181 ASP A O 1
ATOM 1405 N N . ASN A 1 182 ? -1.354 -14.367 19.632 1.00 87.75 182 ASN A N 1
ATOM 1406 C CA . ASN A 1 182 ? -0.097 -13.714 19.989 1.00 87.75 182 ASN A CA 1
ATOM 1407 C C . ASN A 1 182 ? 0.813 -13.520 18.775 1.00 87.75 182 ASN A C 1
ATOM 1409 O O . ASN A 1 182 ? 2.025 -13.686 18.869 1.00 87.75 182 ASN A O 1
ATOM 1413 N N . LYS A 1 183 ? 0.251 -13.174 17.615 1.00 91.56 183 LYS A N 1
ATOM 1414 C CA . LYS A 1 183 ? 1.044 -12.744 16.464 1.00 91.56 183 LYS A CA 1
ATOM 1415 C C . LYS A 1 183 ? 0.822 -11.275 16.187 1.00 91.56 183 LYS A C 1
ATOM 1417 O O . LYS A 1 183 ? -0.306 -10.784 16.175 1.00 91.56 183 LYS A O 1
ATOM 1422 N N . LEU A 1 184 ? 1.931 -10.598 15.929 1.00 92.81 184 LEU A N 1
ATOM 1423 C CA . LEU A 1 184 ? 1.947 -9.297 15.299 1.00 92.81 184 LEU A CA 1
ATOM 1424 C C . LEU A 1 184 ? 1.987 -9.516 13.792 1.00 92.81 184 LEU A C 1
ATOM 1426 O O . LEU A 1 184 ? 2.931 -10.114 13.276 1.00 92.81 184 LEU A O 1
ATOM 1430 N N . GLN A 1 185 ? 0.971 -9.029 13.097 1.00 93.62 185 GLN A N 1
ATOM 1431 C CA . GLN A 1 185 ? 0.889 -9.040 11.648 1.00 93.62 185 GLN A CA 1
ATOM 1432 C C . GLN A 1 185 ? 0.898 -7.609 11.126 1.00 93.62 185 GLN A C 1
ATOM 1434 O O . GLN A 1 185 ? 0.224 -6.739 11.669 1.00 93.62 185 GLN A O 1
ATOM 1439 N N . VAL A 1 186 ? 1.661 -7.357 10.071 1.00 94.00 186 VAL A N 1
ATOM 1440 C CA . VAL A 1 186 ? 1.653 -6.083 9.356 1.00 94.00 186 VAL A CA 1
ATOM 1441 C C . VAL A 1 186 ? 1.177 -6.357 7.939 1.00 94.00 186 VAL A C 1
ATOM 1443 O O . VAL A 1 186 ? 1.770 -7.162 7.220 1.00 94.00 186 VAL A O 1
ATOM 1446 N N . VAL A 1 187 ? 0.078 -5.705 7.569 1.00 93.19 187 VAL A N 1
ATOM 1447 C CA . VAL A 1 187 ? -0.527 -5.795 6.241 1.00 93.19 187 VAL A CA 1
ATOM 1448 C C . VAL A 1 187 ? -0.208 -4.509 5.496 1.00 93.19 187 VAL A C 1
ATOM 1450 O O . VAL A 1 187 ? -0.598 -3.420 5.922 1.00 93.19 187 VAL A O 1
ATOM 1453 N N . ASP A 1 188 ? 0.513 -4.639 4.389 1.00 92.94 188 ASP A N 1
ATOM 1454 C CA . ASP A 1 188 ? 0.822 -3.542 3.482 1.00 92.94 188 ASP A CA 1
ATOM 1455 C C . ASP A 1 188 ? -0.172 -3.560 2.320 1.00 92.94 188 ASP A C 1
ATOM 1457 O O . ASP A 1 188 ? -0.151 -4.467 1.495 1.00 92.94 188 ASP A O 1
ATOM 1461 N N . PHE A 1 189 ? -1.057 -2.566 2.222 1.00 90.75 189 PHE A N 1
ATOM 1462 C CA . PHE A 1 189 ? -2.063 -2.545 1.152 1.00 90.75 189 PHE A CA 1
ATOM 1463 C C . PHE A 1 189 ? -1.456 -2.250 -0.226 1.00 90.75 189 PHE A C 1
ATOM 1465 O O . PHE A 1 189 ? -2.154 -2.316 -1.235 1.00 90.75 189 PHE A O 1
ATOM 1472 N N . ARG A 1 190 ? -0.160 -1.923 -0.306 1.00 89.88 190 ARG A N 1
ATOM 1473 C CA . ARG A 1 190 ? 0.538 -1.812 -1.594 1.00 89.88 190 ARG A CA 1
ATOM 1474 C C . ARG A 1 190 ? 0.912 -3.179 -2.146 1.00 89.88 190 ARG A C 1
ATOM 1476 O O . ARG A 1 190 ? 0.877 -3.334 -3.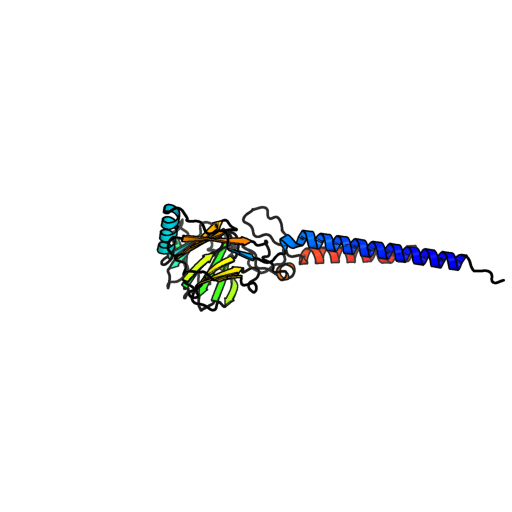365 1.00 89.88 190 ARG A O 1
ATOM 1483 N N . ASP A 1 191 ? 1.219 -4.127 -1.263 1.00 89.62 191 ASP A N 1
ATOM 1484 C CA . ASP A 1 191 ? 1.527 -5.524 -1.567 1.00 89.62 191 ASP A CA 1
ATOM 1485 C C . ASP A 1 191 ? 0.791 -6.452 -0.588 1.00 89.62 191 ASP A C 1
ATOM 1487 O O . ASP A 1 191 ? 1.362 -6.978 0.368 1.00 89.62 191 ASP A O 1
ATOM 1491 N N . SER A 1 192 ? -0.517 -6.623 -0.795 1.00 83.12 192 SER A N 1
ATOM 1492 C CA . SER A 1 192 ? -1.374 -7.335 0.163 1.00 83.12 192 SER A CA 1
ATOM 1493 C C . SER A 1 192 ? -1.051 -8.816 0.326 1.00 83.12 192 SER A C 1
ATOM 1495 O O . SER A 1 192 ? -1.497 -9.434 1.289 1.00 83.12 192 SER A O 1
ATOM 1497 N N . ASP A 1 193 ? -0.326 -9.394 -0.627 1.00 83.81 193 ASP A N 1
ATOM 1498 C CA . ASP A 1 193 ? 0.045 -10.806 -0.600 1.00 83.81 193 ASP A CA 1
ATOM 1499 C C . ASP A 1 193 ? 1.304 -11.030 0.259 1.00 83.81 193 ASP A C 1
ATOM 1501 O O . ASP A 1 193 ? 1.527 -12.129 0.773 1.00 83.81 193 ASP A O 1
ATOM 1505 N N . ALA A 1 194 ? 2.103 -9.979 0.480 1.00 86.00 194 ALA A N 1
ATOM 1506 C CA . ALA A 1 194 ? 3.309 -9.994 1.302 1.00 86.00 194 ALA A CA 1
ATOM 1507 C C . ALA A 1 194 ? 2.988 -9.775 2.791 1.00 86.00 194 ALA A C 1
ATOM 1509 O O . ALA A 1 194 ? 3.390 -8.788 3.410 1.00 86.00 194 ALA A O 1
ATOM 1510 N N . LEU A 1 195 ? 2.259 -10.720 3.389 1.00 84.56 195 LEU A N 1
ATOM 1511 C CA . LEU A 1 195 ? 1.925 -10.673 4.813 1.00 84.56 195 LEU A CA 1
ATOM 1512 C C . LEU A 1 195 ? 3.178 -10.828 5.685 1.00 84.56 195 LEU A C 1
ATOM 1514 O O . LEU A 1 195 ? 3.865 -11.852 5.648 1.00 84.56 195 LEU A O 1
ATOM 1518 N N . LEU A 1 196 ? 3.439 -9.827 6.524 1.00 91.38 196 LEU A N 1
ATOM 1519 C CA . LEU A 1 196 ? 4.529 -9.850 7.494 1.00 91.38 196 LEU A CA 1
ATOM 1520 C C . LEU A 1 196 ? 3.982 -10.305 8.841 1.00 91.38 196 LEU A C 1
ATOM 1522 O O . LEU A 1 196 ? 3.031 -9.716 9.345 1.00 91.38 196 LEU A O 1
ATOM 1526 N N . SER A 1 197 ? 4.575 -11.336 9.443 1.00 92.38 197 SER A N 1
ATOM 1527 C CA . SER A 1 197 ? 4.119 -11.856 10.735 1.00 92.38 197 SER A CA 1
ATOM 1528 C C . SER A 1 197 ? 5.274 -12.214 11.658 1.00 92.38 197 SER A C 1
ATOM 1530 O O . SER A 1 197 ? 6.205 -12.900 11.235 1.00 92.38 197 SER A O 1
ATOM 1532 N N . ILE A 1 198 ? 5.175 -11.823 12.927 1.00 93.00 198 ILE A N 1
ATOM 1533 C CA . ILE A 1 198 ? 6.113 -12.178 13.994 1.00 93.00 198 ILE A CA 1
ATOM 1534 C C . ILE A 1 198 ? 5.322 -12.714 15.189 1.00 93.00 198 ILE A C 1
ATOM 1536 O O . ILE A 1 198 ? 4.276 -12.175 15.546 1.00 93.00 198 ILE A O 1
ATOM 1540 N N . ALA A 1 199 ? 5.815 -13.786 15.807 1.00 92.00 199 ALA A N 1
ATOM 1541 C CA . ALA A 1 199 ? 5.247 -14.299 17.047 1.00 92.00 199 ALA A CA 1
ATOM 1542 C C . ALA A 1 199 ? 5.65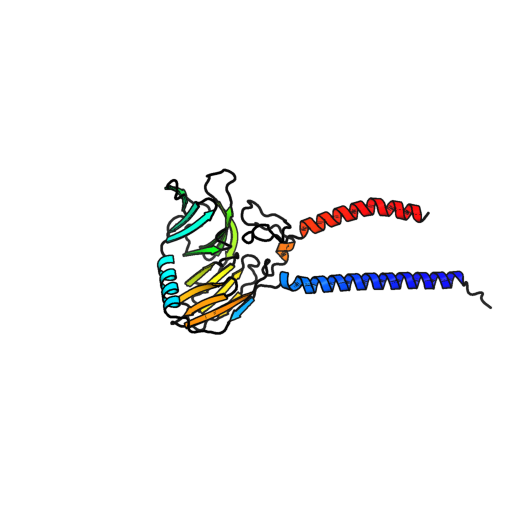5 -13.403 18.224 1.00 92.00 199 ALA A C 1
ATOM 1544 O O . ALA A 1 199 ? 6.831 -13.091 18.399 1.00 92.00 199 ALA A O 1
ATOM 1545 N N . LEU A 1 200 ? 4.675 -13.008 19.026 1.00 89.06 200 LEU A N 1
ATOM 1546 C CA . LEU A 1 200 ? 4.852 -12.287 20.275 1.00 89.06 200 LEU A CA 1
ATOM 1547 C C . LEU A 1 200 ? 4.955 -13.295 21.420 1.00 89.06 200 LEU A C 1
ATOM 1549 O O . LEU A 1 200 ? 4.213 -14.275 21.479 1.00 89.06 200 LEU A O 1
ATOM 1553 N N . GLU A 1 201 ? 5.858 -13.034 22.360 1.00 84.75 201 GLU A N 1
ATOM 1554 C CA . GLU A 1 201 ? 6.003 -13.869 23.558 1.00 84.75 201 GLU A CA 1
ATOM 1555 C C . GLU A 1 201 ? 4.778 -13.767 24.476 1.00 84.75 201 GLU A C 1
ATOM 1557 O O . GLU A 1 201 ? 4.409 -14.728 25.151 1.00 84.75 201 GLU A O 1
ATOM 1562 N N . GLN A 1 202 ? 4.138 -12.596 24.487 1.00 85.00 202 GLN A N 1
ATOM 1563 C CA . GLN A 1 202 ? 3.035 -12.255 25.373 1.00 85.00 202 GLN A CA 1
ATOM 1564 C C . GLN A 1 202 ? 1.919 -11.526 24.614 1.00 85.00 202 GLN A C 1
ATOM 1566 O O . GLN A 1 202 ? 2.189 -10.871 23.601 1.00 85.00 202 GLN A O 1
ATOM 1571 N N . PRO A 1 203 ? 0.664 -11.622 25.087 1.00 86.38 203 PRO A N 1
ATOM 1572 C CA . PRO A 1 203 ? -0.459 -10.953 24.451 1.00 86.38 203 PRO A CA 1
ATOM 1573 C C . PRO A 1 203 ? -0.327 -9.428 24.631 1.00 86.38 203 PRO A C 1
ATOM 1575 O O . PRO A 1 203 ? -0.244 -8.958 25.764 1.00 86.38 203 PRO A O 1
ATOM 1578 N N . PRO A 1 204 ? -0.334 -8.631 23.550 1.00 88.12 204 PRO A N 1
ATOM 1579 C CA . PRO A 1 204 ? -0.061 -7.203 23.645 1.00 88.12 204 PRO A CA 1
ATOM 1580 C C . PRO A 1 204 ? -1.257 -6.432 24.197 1.00 88.12 204 PRO A C 1
ATOM 1582 O O . PRO A 1 204 ? -2.399 -6.686 23.807 1.00 88.12 204 PRO A O 1
ATOM 1585 N N . ASP A 1 205 ? -0.979 -5.476 25.075 1.00 86.12 205 ASP A N 1
ATOM 1586 C CA . ASP A 1 205 ? -1.952 -4.565 25.678 1.00 86.12 205 ASP A CA 1
ATOM 1587 C C . ASP A 1 205 ? -2.161 -3.315 24.815 1.00 86.12 205 ASP A C 1
ATOM 1589 O O . ASP A 1 205 ? -3.281 -2.820 24.706 1.00 86.12 205 ASP A O 1
ATOM 1593 N N . ALA A 1 206 ? -1.104 -2.844 24.143 1.00 86.25 206 ALA A N 1
ATOM 1594 C CA . ALA A 1 206 ? -1.169 -1.723 23.210 1.00 86.25 206 ALA A CA 1
ATOM 1595 C C . ALA A 1 206 ? -0.162 -1.876 22.056 1.00 86.25 206 ALA A C 1
ATOM 1597 O O . ALA A 1 206 ? 0.912 -2.461 22.212 1.00 86.25 206 ALA A O 1
ATOM 1598 N N . LEU A 1 207 ? -0.511 -1.299 20.906 1.00 89.50 207 LEU A N 1
ATOM 1599 C CA . LEU A 1 207 ? 0.359 -1.123 19.742 1.00 89.50 207 LEU A CA 1
ATOM 1600 C C . LEU A 1 207 ? 0.464 0.371 19.457 1.00 89.50 207 LEU A C 1
ATOM 1602 O O . LEU A 1 207 ? -0.571 1.033 19.457 1.00 89.50 207 LEU A O 1
ATOM 1606 N N . VAL A 1 208 ? 1.658 0.903 19.190 1.00 90.00 208 VAL A N 1
ATOM 1607 C CA . VAL A 1 208 ? 1.828 2.301 18.760 1.00 90.00 208 VAL A CA 1
ATOM 1608 C C . VAL A 1 208 ? 3.009 2.465 17.817 1.00 90.00 208 VAL A C 1
ATOM 1610 O O . VAL A 1 208 ? 4.118 2.022 18.099 1.00 90.00 208 VAL A O 1
ATOM 1613 N N . TRP A 1 209 ? 2.792 3.181 16.714 1.00 89.62 209 TRP A N 1
ATOM 1614 C CA . TRP A 1 209 ? 3.876 3.666 15.864 1.00 89.62 209 TRP A CA 1
ATOM 1615 C C . TRP A 1 209 ? 4.600 4.817 16.560 1.00 89.62 209 TRP A C 1
ATOM 1617 O O . TRP A 1 209 ? 4.065 5.920 16.676 1.00 89.62 209 TRP A O 1
ATOM 1627 N N . ARG A 1 210 ? 5.826 4.568 17.032 1.00 88.31 210 ARG A N 1
ATOM 1628 C CA . ARG A 1 210 ? 6.689 5.611 17.604 1.00 88.31 210 ARG A CA 1
ATOM 1629 C C . ARG A 1 210 ? 7.238 6.518 16.507 1.00 88.31 210 ARG A C 1
ATOM 1631 O O . ARG A 1 210 ? 7.358 7.725 16.695 1.00 88.31 210 ARG A O 1
ATOM 1638 N N . THR A 1 211 ? 7.586 5.923 15.371 1.00 89.25 211 THR A N 1
ATOM 1639 C CA . THR A 1 211 ? 8.043 6.613 14.160 1.00 89.25 211 THR A CA 1
ATOM 1640 C C . THR A 1 211 ? 7.449 5.924 12.930 1.00 89.25 211 THR A C 1
ATOM 1642 O O . THR A 1 211 ? 6.759 4.914 13.045 1.00 89.25 211 THR A O 1
ATOM 1645 N N . THR A 1 212 ? 7.752 6.428 11.734 1.00 89.56 212 THR A N 1
ATOM 1646 C CA . THR A 1 212 ? 7.386 5.789 10.456 1.00 89.56 212 THR A CA 1
ATOM 1647 C C . THR A 1 212 ? 8.145 4.490 10.160 1.00 89.56 212 THR A C 1
ATOM 1649 O O . THR A 1 212 ? 7.891 3.863 9.139 1.00 89.56 212 THR A O 1
ATOM 1652 N N . ALA A 1 213 ? 9.107 4.107 11.001 1.00 91.56 213 ALA A N 1
ATOM 1653 C CA . ALA A 1 213 ? 9.886 2.880 10.840 1.00 91.56 213 ALA A CA 1
ATOM 1654 C C . ALA A 1 213 ? 9.916 2.026 12.114 1.00 91.56 213 ALA A C 1
ATOM 1656 O O . ALA A 1 213 ? 10.465 0.932 12.100 1.00 91.56 213 ALA A O 1
ATOM 1657 N N . GLN A 1 214 ? 9.350 2.502 13.227 1.00 92.06 214 GLN A N 1
ATOM 1658 C CA . GLN A 1 214 ? 9.403 1.812 14.513 1.00 92.06 214 GLN A CA 1
ATOM 1659 C C . GLN A 1 214 ? 8.004 1.667 15.108 1.00 92.06 214 GLN A C 1
ATOM 1661 O O . GLN A 1 214 ? 7.345 2.660 15.433 1.00 92.06 214 GLN A O 1
ATOM 1666 N N . LEU A 1 215 ? 7.592 0.414 15.285 1.00 92.94 215 LEU A N 1
ATOM 1667 C CA . LEU A 1 215 ? 6.370 0.007 15.960 1.00 92.94 215 LEU A CA 1
ATOM 1668 C C . LEU A 1 215 ? 6.707 -0.517 17.355 1.00 92.94 215 LEU A C 1
ATOM 1670 O O . LEU A 1 215 ? 7.458 -1.478 17.499 1.00 92.94 215 LEU A O 1
ATOM 1674 N N . ASP A 1 216 ? 6.111 0.076 18.376 1.00 91.25 216 ASP A N 1
ATOM 1675 C CA . ASP A 1 216 ? 6.209 -0.402 19.745 1.00 91.25 216 ASP A CA 1
ATOM 1676 C C . ASP A 1 216 ? 5.014 -1.281 20.102 1.00 91.25 216 ASP A C 1
ATOM 1678 O O . ASP A 1 216 ? 3.856 -0.946 19.837 1.00 91.25 216 ASP A O 1
ATOM 1682 N N . VAL A 1 217 ? 5.314 -2.385 20.776 1.00 90.88 217 VAL A N 1
ATOM 1683 C CA . VAL A 1 217 ? 4.344 -3.312 21.348 1.00 90.88 217 VAL A CA 1
ATOM 1684 C C . VAL A 1 217 ? 4.521 -3.306 22.857 1.00 90.88 217 VAL A C 1
ATOM 1686 O O . VAL A 1 217 ? 5.603 -3.611 23.363 1.00 90.88 217 VAL A O 1
ATOM 1689 N N . LEU A 1 218 ? 3.464 -2.951 23.580 1.00 88.31 218 LEU A N 1
ATOM 1690 C CA . LEU A 1 218 ? 3.426 -2.993 25.037 1.00 88.31 218 LEU A CA 1
ATOM 1691 C C . LEU A 1 218 ? 2.750 -4.292 25.478 1.00 88.31 218 LEU A C 1
ATOM 1693 O O . LE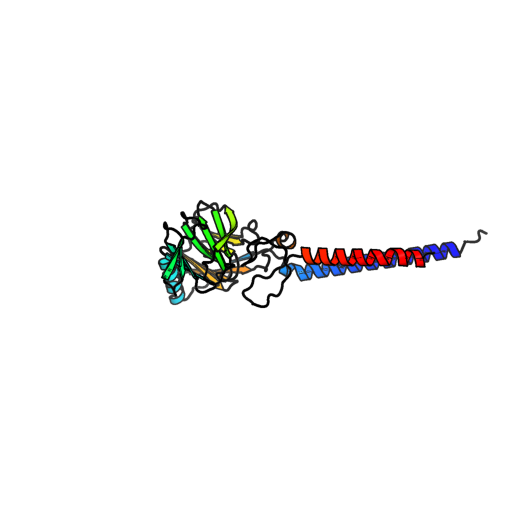U A 1 218 ? 1.626 -4.560 25.061 1.00 88.31 218 LEU A O 1
ATOM 1697 N N . ALA A 1 219 ? 3.419 -5.074 26.319 1.00 86.94 219 ALA A N 1
ATOM 1698 C CA . ALA A 1 219 ? 2.873 -6.283 26.931 1.00 86.94 219 ALA A CA 1
ATOM 1699 C C . ALA A 1 219 ? 3.405 -6.411 28.363 1.00 86.94 219 ALA A C 1
ATOM 1701 O O . ALA A 1 219 ? 4.613 -6.290 28.570 1.00 86.94 219 ALA A O 1
ATOM 1702 N N . ASP A 1 220 ? 2.517 -6.603 29.345 1.00 83.44 220 ASP A N 1
ATOM 1703 C CA . ASP A 1 220 ? 2.877 -6.829 30.761 1.00 83.44 220 ASP A CA 1
ATOM 1704 C C . ASP A 1 220 ? 3.860 -5.778 31.322 1.00 83.44 220 ASP A C 1
ATOM 1706 O O . ASP A 1 220 ? 4.836 -6.060 32.019 1.00 83.44 220 ASP A O 1
ATOM 1710 N N . GLY A 1 221 ? 3.652 -4.513 30.940 1.00 77.94 221 GLY A N 1
ATOM 1711 C CA . GLY A 1 221 ? 4.504 -3.399 31.363 1.00 77.94 221 GLY A CA 1
ATOM 1712 C C . GLY A 1 221 ? 5.910 -3.379 30.744 1.00 77.94 221 GLY A C 1
ATOM 1713 O O . GLY A 1 221 ? 6.734 -2.559 31.156 1.00 77.94 221 GLY A O 1
ATOM 1714 N N . GLN A 1 222 ? 6.197 -4.218 29.746 1.00 82.94 222 GLN A N 1
ATOM 1715 C CA . GLN A 1 222 ? 7.418 -4.175 28.938 1.00 82.94 222 GLN A CA 1
ATOM 1716 C C . GLN A 1 222 ? 7.129 -3.706 27.512 1.00 82.94 222 GLN A C 1
ATOM 1718 O O . GLN A 1 222 ? 6.084 -4.006 26.940 1.00 82.94 222 GLN A O 1
ATOM 1723 N N . THR A 1 223 ? 8.073 -2.971 26.923 1.00 86.94 223 THR A N 1
ATOM 1724 C CA . THR A 1 223 ? 7.955 -2.467 25.552 1.00 86.94 223 THR A CA 1
ATOM 1725 C C . THR A 1 223 ? 8.960 -3.167 24.649 1.00 86.94 223 THR A C 1
ATOM 1727 O O . THR A 1 223 ? 10.174 -3.067 24.831 1.00 86.94 223 THR A O 1
ATOM 1730 N N . SER A 1 224 ? 8.439 -3.871 23.651 1.00 89.56 224 SER A N 1
ATOM 1731 C CA . SER A 1 224 ? 9.225 -4.475 22.579 1.00 89.56 224 SER A CA 1
ATOM 1732 C C . SER A 1 224 ? 9.089 -3.619 21.331 1.00 89.56 224 SER A C 1
ATOM 1734 O O . SER A 1 224 ? 7.974 -3.301 20.924 1.00 89.56 224 SER A O 1
ATOM 1736 N N . ALA A 1 225 ? 10.210 -3.225 20.736 1.00 90.50 225 ALA A N 1
ATOM 1737 C CA . ALA A 1 225 ? 10.210 -2.434 19.515 1.00 90.50 225 ALA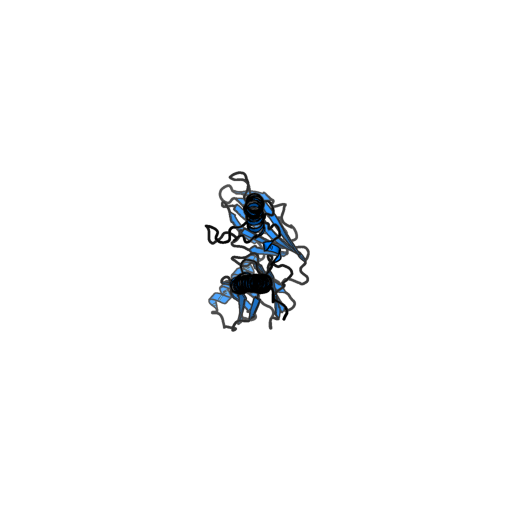 A CA 1
ATOM 1738 C C . ALA A 1 225 ? 10.423 -3.329 18.293 1.00 90.50 225 ALA A C 1
ATOM 1740 O O . ALA A 1 225 ? 11.258 -4.229 18.315 1.00 90.50 225 ALA A O 1
ATOM 1741 N N . TYR A 1 226 ? 9.725 -3.030 17.208 1.00 92.56 226 TYR A N 1
ATOM 1742 C CA . TYR A 1 226 ? 9.849 -3.693 15.918 1.00 92.56 226 TYR A CA 1
ATOM 1743 C C . TYR A 1 226 ? 10.171 -2.652 14.856 1.00 92.56 226 TYR A C 1
ATOM 1745 O O . TYR A 1 226 ? 9.536 -1.601 14.782 1.00 92.56 226 TYR A O 1
ATOM 1753 N N . GLU A 1 227 ? 11.179 -2.941 14.049 1.00 94.06 227 GLU A N 1
ATOM 1754 C CA . GLU A 1 227 ? 11.587 -2.102 12.935 1.00 94.06 227 GLU A CA 1
ATOM 1755 C C . GLU A 1 227 ? 10.859 -2.555 11.671 1.00 94.06 227 GLU A C 1
ATOM 1757 O O . GLU A 1 227 ? 10.961 -3.711 11.253 1.00 94.06 227 GLU A O 1
ATOM 1762 N N . PHE A 1 228 ? 10.102 -1.634 11.085 1.00 93.62 228 PHE A N 1
ATOM 1763 C CA . PHE A 1 228 ? 9.415 -1.791 9.816 1.00 93.62 228 PHE A CA 1
ATOM 1764 C C . PHE A 1 228 ? 10.180 -1.016 8.748 1.00 93.62 228 PHE A C 1
ATOM 1766 O O . PHE A 1 228 ? 10.199 0.215 8.746 1.00 93.62 228 PHE A O 1
ATOM 1773 N N . THR A 1 229 ? 10.821 -1.740 7.835 1.00 91.81 229 THR A N 1
ATOM 1774 C CA . THR A 1 229 ? 11.521 -1.140 6.698 1.00 91.81 229 THR A CA 1
ATOM 1775 C C . THR A 1 229 ? 10.720 -1.386 5.436 1.00 91.81 229 THR A C 1
ATOM 1777 O O . THR A 1 229 ? 10.384 -2.521 5.114 1.00 91.81 229 THR A O 1
ATOM 1780 N N . THR A 1 230 ? 10.428 -0.324 4.695 1.00 90.81 230 THR A N 1
ATOM 1781 C CA . THR A 1 230 ? 9.692 -0.414 3.436 1.00 90.81 230 THR A CA 1
ATOM 1782 C C . THR A 1 230 ? 10.188 0.609 2.433 1.00 90.81 230 THR A C 1
ATOM 1784 O O . THR A 1 230 ? 10.671 1.685 2.779 1.00 90.81 230 THR A O 1
ATOM 1787 N N . THR A 1 231 ? 9.982 0.278 1.168 1.00 89.12 231 THR A N 1
ATOM 1788 C CA . THR A 1 231 ? 10.118 1.179 0.026 1.00 89.12 231 THR A CA 1
ATOM 1789 C C . THR A 1 231 ? 8.793 1.869 -0.279 1.00 89.12 231 THR A C 1
ATOM 1791 O O . THR A 1 231 ? 7.770 1.525 0.318 1.00 89.12 231 THR A O 1
ATOM 1794 N N . ASP A 1 232 ? 8.768 2.827 -1.205 1.00 83.88 232 ASP A N 1
ATOM 1795 C CA . ASP A 1 232 ? 7.524 3.526 -1.556 1.00 83.88 232 ASP A CA 1
ATOM 1796 C C . ASP A 1 232 ? 6.500 2.619 -2.252 1.00 83.88 232 ASP A C 1
ATOM 1798 O O . ASP A 1 232 ? 5.297 2.795 -2.057 1.00 83.88 232 ASP A O 1
ATOM 1802 N N . ILE A 1 233 ? 6.953 1.611 -3.005 1.00 87.50 233 ILE A N 1
ATOM 1803 C CA . ILE A 1 233 ? 6.060 0.640 -3.657 1.00 87.50 233 ILE A CA 1
ATOM 1804 C C . ILE A 1 233 ? 5.813 -0.626 -2.821 1.00 87.50 233 ILE A C 1
ATOM 1806 O O . ILE A 1 233 ? 5.028 -1.470 -3.243 1.00 87.50 233 ILE A O 1
ATOM 1810 N N . GLY A 1 234 ? 6.482 -0.777 -1.672 1.00 85.81 234 GLY A N 1
ATOM 1811 C CA . GLY A 1 234 ? 6.308 -1.915 -0.758 1.00 85.81 234 GLY A CA 1
ATOM 1812 C C . GLY A 1 234 ? 6.723 -3.277 -1.330 1.00 85.81 234 GLY A C 1
ATOM 1813 O O . GLY A 1 234 ? 6.338 -4.303 -0.789 1.00 85.81 234 GLY A O 1
ATOM 1814 N N . GLY A 1 235 ? 7.483 -3.308 -2.431 1.00 87.56 235 GLY A N 1
ATOM 1815 C CA . GLY A 1 235 ? 7.838 -4.543 -3.143 1.00 87.56 235 GLY A CA 1
ATOM 1816 C C . GLY A 1 235 ? 6.846 -4.997 -4.214 1.00 87.56 235 GLY A C 1
ATOM 1817 O O . GLY A 1 235 ? 7.154 -5.927 -4.957 1.00 87.56 235 GLY A O 1
ATOM 1818 N N . ALA A 1 236 ? 5.708 -4.320 -4.390 1.00 89.75 236 ALA A N 1
ATOM 1819 C CA . ALA A 1 236 ? 4.728 -4.693 -5.407 1.00 89.75 236 ALA A CA 1
ATOM 1820 C C . ALA A 1 236 ? 5.129 -4.200 -6.809 1.00 89.75 236 ALA A C 1
ATOM 1822 O O . ALA A 1 236 ? 4.687 -3.154 -7.292 1.00 89.75 236 ALA A O 1
ATOM 1823 N N . TRP A 1 237 ? 5.946 -4.993 -7.505 1.00 88.69 237 TRP A N 1
ATOM 1824 C CA . TRP A 1 237 ? 6.412 -4.719 -8.874 1.00 88.69 237 TRP A CA 1
ATOM 1825 C C . TRP A 1 237 ? 5.279 -4.528 -9.887 1.00 88.69 237 TRP A C 1
ATOM 1827 O O . TRP A 1 237 ? 5.429 -3.782 -10.856 1.00 88.69 237 TRP A O 1
ATOM 1837 N N . SER A 1 238 ? 4.132 -5.172 -9.662 1.00 88.94 238 SER A N 1
ATOM 1838 C CA . SER A 1 238 ? 2.932 -5.015 -10.488 1.00 88.94 238 SER A CA 1
ATOM 1839 C C . SER A 1 238 ? 2.473 -3.555 -10.568 1.00 88.94 238 SER A C 1
ATOM 1841 O O . SER A 1 238 ? 2.093 -3.106 -11.651 1.00 88.94 238 SER A O 1
ATOM 1843 N N . ARG A 1 239 ? 2.629 -2.773 -9.486 1.00 89.50 239 ARG A N 1
ATOM 1844 C CA . ARG A 1 239 ? 2.243 -1.349 -9.412 1.00 89.50 239 ARG A CA 1
ATOM 1845 C C . ARG A 1 239 ? 2.959 -0.464 -10.431 1.00 89.50 239 ARG A C 1
ATOM 1847 O O . ARG A 1 239 ? 2.471 0.615 -10.751 1.00 89.50 239 ARG A O 1
ATOM 1854 N N . LEU A 1 240 ? 4.104 -0.903 -10.958 1.00 91.19 240 LEU A N 1
ATOM 1855 C CA . LEU A 1 240 ? 4.831 -0.174 -12.002 1.00 91.19 240 LEU A CA 1
ATOM 1856 C C . LEU A 1 240 ? 4.115 -0.229 -13.361 1.00 91.19 240 LEU A C 1
ATOM 1858 O O . LEU A 1 240 ? 4.369 0.619 -14.221 1.00 91.19 240 LEU A O 1
ATOM 1862 N N . PHE A 1 241 ? 3.242 -1.221 -13.561 1.00 93.56 241 PHE A N 1
ATOM 1863 C CA . PHE A 1 241 ? 2.612 -1.522 -14.848 1.00 93.56 241 PHE A CA 1
ATOM 1864 C C . PHE A 1 241 ? 1.080 -1.543 -14.808 1.00 93.56 241 PHE A C 1
ATOM 1866 O O . PHE A 1 241 ? 0.449 -1.496 -15.864 1.00 93.56 241 PHE A O 1
ATOM 1873 N N . THR A 1 242 ? 0.470 -1.598 -13.624 1.00 92.38 242 THR A N 1
ATOM 1874 C CA . THR A 1 242 ? -0.987 -1.616 -13.447 1.00 92.38 242 THR A CA 1
ATOM 1875 C C . THR A 1 242 ? -1.527 -0.259 -12.992 1.00 92.38 242 THR A C 1
ATOM 1877 O O . THR A 1 242 ? -0.842 0.438 -12.245 1.00 92.38 242 THR A O 1
ATOM 1880 N N . PRO A 1 243 ? -2.752 0.134 -13.391 1.00 92.56 243 PRO A N 1
ATOM 1881 C CA . PRO A 1 243 ? -3.396 1.339 -12.867 1.00 92.56 243 PRO A CA 1
ATOM 1882 C C . PRO A 1 243 ? -3.571 1.270 -11.345 1.00 92.56 243 PRO A C 1
ATOM 1884 O O . PRO A 1 243 ? -4.033 0.252 -10.834 1.00 92.56 243 PRO A O 1
ATOM 1887 N N . ILE A 1 244 ? -3.241 2.354 -10.637 1.00 90.69 244 ILE A N 1
ATOM 1888 C CA . ILE A 1 244 ? -3.344 2.455 -9.173 1.00 90.69 244 ILE A CA 1
ATOM 1889 C C . ILE A 1 244 ? -4.311 3.577 -8.793 1.00 90.69 244 ILE A C 1
ATOM 1891 O O . ILE A 1 244 ? -4.306 4.647 -9.409 1.00 90.69 244 ILE A O 1
ATOM 1895 N N . GLN A 1 245 ? -5.149 3.331 -7.785 1.00 88.88 245 GLN A N 1
ATOM 1896 C CA . GLN A 1 245 ? -5.992 4.357 -7.173 1.00 88.88 245 GLN A CA 1
ATOM 1897 C C . GLN A 1 245 ? -5.149 5.196 -6.206 1.00 88.88 245 GLN A C 1
ATOM 1899 O O . GLN A 1 245 ? -4.934 4.804 -5.063 1.00 88.88 245 GLN A O 1
ATOM 1904 N N . TYR A 1 246 ? -4.661 6.341 -6.673 1.00 87.19 246 TYR A N 1
ATOM 1905 C CA . TYR A 1 246 ? -3.922 7.284 -5.833 1.00 87.19 246 TYR A CA 1
ATOM 1906 C C . TYR A 1 246 ? -4.865 8.111 -4.951 1.00 87.19 246 TYR A C 1
ATOM 1908 O O . TYR A 1 246 ? -6.028 8.328 -5.300 1.00 87.19 246 TYR A O 1
ATOM 1916 N N . GLU A 1 247 ? -4.350 8.608 -3.830 1.00 83.44 247 GLU A N 1
ATOM 1917 C CA . GLU A 1 247 ? -5.056 9.542 -2.941 1.00 83.44 247 GLU A CA 1
ATOM 1918 C C . GLU A 1 247 ? -5.656 10.738 -3.709 1.00 83.44 247 GLU A C 1
ATOM 1920 O O . GLU A 1 247 ? -4.975 11.371 -4.522 1.00 83.44 247 GLU A O 1
ATOM 1925 N N . GLY A 1 248 ? -6.932 11.055 -3.455 1.00 80.81 248 GLY A N 1
ATOM 1926 C CA . GLY A 1 248 ? -7.642 12.176 -4.086 1.00 80.81 248 GLY A CA 1
ATOM 1927 C C . GLY A 1 248 ? -8.046 11.976 -5.554 1.00 80.81 248 GLY A C 1
ATOM 1928 O O . GLY A 1 248 ? -8.685 12.853 -6.126 1.00 80.81 248 GLY A O 1
ATOM 1929 N N . TYR A 1 249 ? -7.712 10.845 -6.184 1.00 83.94 249 TYR A N 1
ATOM 1930 C CA . TYR A 1 249 ? -8.185 10.524 -7.534 1.00 83.94 249 TYR A CA 1
ATOM 1931 C C . TYR A 1 249 ? -9.440 9.662 -7.461 1.00 83.94 249 TYR A C 1
ATOM 1933 O O . TYR A 1 249 ? -9.490 8.716 -6.684 1.00 83.94 249 TYR A O 1
ATOM 1941 N N . GLU A 1 250 ? -10.423 9.931 -8.321 1.00 82.00 250 GLU A N 1
ATOM 1942 C CA . GLU A 1 250 ? -11.652 9.129 -8.394 1.00 82.00 250 GLU A CA 1
ATOM 1943 C C . GLU A 1 250 ? -11.457 7.752 -9.036 1.00 82.00 250 GLU A C 1
ATOM 1945 O O . GLU A 1 250 ? -12.220 6.825 -8.764 1.00 82.00 250 GLU A O 1
ATOM 1950 N N . ARG A 1 251 ? -10.454 7.590 -9.909 1.00 87.00 251 ARG A N 1
ATOM 1951 C CA . ARG A 1 251 ? -10.251 6.358 -10.687 1.00 87.00 251 ARG A CA 1
ATOM 1952 C C . ARG A 1 251 ? -8.792 5.909 -10.707 1.00 87.00 251 ARG A C 1
ATOM 1954 O O . ARG A 1 251 ? -7.898 6.762 -10.646 1.00 87.00 251 ARG A O 1
ATOM 1961 N N . PRO A 1 252 ? -8.538 4.601 -10.912 1.00 90.88 252 PRO A N 1
ATOM 1962 C CA . PRO A 1 252 ? -7.182 4.096 -11.012 1.00 90.88 252 PRO A CA 1
ATOM 1963 C C . PRO A 1 252 ? -6.497 4.679 -12.244 1.00 90.88 252 PRO A C 1
ATOM 1965 O O . PRO A 1 252 ? -7.086 4.741 -13.326 1.00 90.88 252 PRO A O 1
ATOM 1968 N N . SER A 1 253 ? -5.245 5.102 -12.103 1.00 91.56 253 SER A N 1
ATOM 1969 C CA . SER A 1 253 ? -4.508 5.759 -13.182 1.00 91.56 253 SER A CA 1
ATOM 1970 C C . SER A 1 253 ? -3.038 5.345 -13.226 1.00 91.56 253 SER A C 1
ATOM 1972 O O . SER A 1 253 ? -2.480 4.818 -12.267 1.00 91.56 253 SER A O 1
ATOM 1974 N N . LEU A 1 254 ? -2.419 5.545 -14.391 1.00 94.00 254 LEU A N 1
ATOM 1975 C CA . LEU A 1 254 ? -1.008 5.264 -14.653 1.00 94.00 254 LEU A CA 1
ATOM 1976 C C . LEU A 1 254 ? -0.255 6.595 -14.701 1.00 94.00 254 LEU A C 1
ATOM 1978 O O . LEU A 1 254 ? -0.222 7.256 -15.739 1.00 94.00 254 LEU A O 1
ATOM 1982 N N . LEU A 1 255 ? 0.314 7.007 -13.568 1.00 92.56 255 LEU A N 1
ATOM 1983 C CA . LEU A 1 255 ? 0.952 8.314 -13.407 1.00 92.56 255 LEU A CA 1
ATOM 1984 C C . LEU A 1 255 ? 2.430 8.186 -13.025 1.00 92.56 255 LEU A C 1
ATOM 1986 O O . LEU A 1 255 ? 2.811 7.339 -12.219 1.00 92.56 255 LEU A O 1
ATOM 1990 N N . TRP A 1 256 ? 3.252 9.073 -13.585 1.00 92.19 256 TRP A N 1
ATOM 1991 C CA . TRP A 1 256 ? 4.668 9.205 -13.246 1.00 92.19 256 TRP A CA 1
ATOM 1992 C C . TRP A 1 256 ? 4.921 10.558 -12.576 1.00 92.19 256 TRP A C 1
ATOM 1994 O O . TRP A 1 256 ? 4.863 11.599 -13.232 1.00 92.19 256 TRP A O 1
ATOM 2004 N N . LEU A 1 257 ? 5.181 10.534 -11.271 1.00 90.44 257 LEU A N 1
ATOM 2005 C CA . LEU A 1 257 ? 5.573 11.679 -10.451 1.00 90.44 257 LEU A CA 1
ATOM 2006 C C . LEU A 1 257 ? 6.277 11.167 -9.174 1.00 90.44 257 LEU A C 1
ATOM 2008 O O . LEU A 1 257 ? 5.653 11.105 -8.115 1.00 90.44 257 LEU A O 1
ATOM 2012 N N . PRO A 1 258 ? 7.555 10.758 -9.265 1.00 85.94 258 PRO A N 1
ATOM 2013 C CA . PRO A 1 258 ? 8.288 10.175 -8.135 1.00 85.94 258 PRO A CA 1
ATOM 2014 C C . PRO A 1 258 ? 8.649 11.201 -7.050 1.00 85.94 258 PRO A C 1
ATOM 2016 O O . PRO A 1 258 ? 8.848 10.833 -5.901 1.00 85.94 258 PRO A O 1
ATOM 2019 N N . LEU A 1 259 ? 8.725 12.486 -7.407 1.00 87.06 259 LEU A N 1
ATOM 2020 C CA . LEU A 1 259 ? 9.036 13.591 -6.498 1.00 87.06 259 LEU A CA 1
ATOM 2021 C C . LEU A 1 259 ? 7.868 14.585 -6.507 1.00 87.06 259 LEU A C 1
ATOM 2023 O O . LEU A 1 259 ? 7.882 15.539 -7.292 1.00 87.06 259 LEU A O 1
ATOM 2027 N N . PRO A 1 260 ? 6.812 14.337 -5.717 1.00 79.62 260 PRO A N 1
ATOM 2028 C CA . PRO A 1 260 ? 5.714 15.281 -5.597 1.00 79.62 260 PRO A CA 1
ATOM 2029 C C . PRO A 1 260 ? 6.169 16.566 -4.887 1.00 79.62 260 PRO A C 1
ATOM 2031 O O . PRO A 1 260 ? 7.123 16.573 -4.116 1.00 79.62 260 PRO A O 1
ATOM 2034 N N . ALA A 1 261 ? 5.471 17.673 -5.153 1.00 81.69 261 ALA A N 1
ATOM 2035 C CA . ALA A 1 261 ? 5.808 18.982 -4.584 1.00 81.69 261 ALA A CA 1
ATOM 2036 C C . ALA A 1 261 ? 5.529 19.090 -3.072 1.00 81.69 261 ALA A C 1
ATOM 2038 O O . ALA A 1 261 ? 6.110 19.941 -2.406 1.00 81.69 261 ALA A O 1
ATOM 2039 N N . ALA A 1 262 ? 4.635 18.250 -2.547 1.00 81.81 262 ALA A N 1
ATOM 2040 C CA . ALA A 1 262 ? 4.316 18.161 -1.129 1.00 81.81 262 ALA A CA 1
ATOM 2041 C C . ALA A 1 262 ? 4.843 16.835 -0.571 1.00 81.81 262 ALA A C 1
ATOM 2043 O O . ALA A 1 262 ? 4.592 15.786 -1.165 1.00 81.81 262 ALA A O 1
ATOM 2044 N N . GLU A 1 263 ? 5.521 16.877 0.579 1.00 76.88 263 GLU A N 1
ATOM 2045 C CA . GLU A 1 263 ? 6.092 15.687 1.235 1.00 76.88 263 GLU A CA 1
ATOM 2046 C C . GLU A 1 263 ? 5.025 14.660 1.648 1.00 76.88 263 GLU A C 1
ATOM 2048 O O . GLU A 1 263 ? 5.293 13.465 1.735 1.00 76.88 263 GLU A O 1
ATOM 2053 N N . GLU A 1 264 ? 3.795 15.121 1.872 1.00 77.62 264 GLU A N 1
ATOM 2054 C CA . GLU A 1 264 ? 2.660 14.295 2.288 1.00 77.62 264 GLU A CA 1
ATOM 2055 C C . GLU A 1 264 ? 1.946 13.605 1.122 1.00 77.62 264 GLU A C 1
ATOM 2057 O O . GLU A 1 264 ? 1.028 12.819 1.354 1.00 77.62 264 GLU A O 1
ATOM 2062 N N . ALA A 1 265 ? 2.266 13.956 -0.125 1.00 80.94 265 ALA A N 1
ATOM 2063 C CA . ALA A 1 265 ? 1.602 13.393 -1.292 1.00 80.94 265 ALA A CA 1
ATOM 2064 C C . ALA A 1 265 ? 2.203 12.033 -1.663 1.00 80.94 265 ALA A C 1
ATOM 2066 O O . ALA A 1 265 ? 3.423 11.872 -1.696 1.00 80.94 265 ALA A O 1
ATOM 2067 N N . GLU A 1 266 ? 1.343 11.071 -2.002 1.00 84.06 266 GLU A N 1
ATOM 2068 C CA . GLU A 1 266 ? 1.785 9.754 -2.457 1.00 84.06 266 GLU A CA 1
ATOM 2069 C C . GLU A 1 266 ? 2.630 9.868 -3.752 1.00 84.06 266 GLU A C 1
ATOM 2071 O O . GLU A 1 266 ? 2.160 10.431 -4.755 1.00 84.06 266 GLU A O 1
ATOM 2076 N N . PRO A 1 267 ? 3.873 9.346 -3.768 1.00 87.31 267 PRO A N 1
ATOM 2077 C CA . PRO A 1 267 ? 4.705 9.326 -4.965 1.00 87.31 267 PRO A CA 1
ATOM 2078 C C . PRO A 1 267 ? 4.183 8.308 -5.990 1.00 87.31 267 PRO A C 1
ATOM 2080 O O . PRO A 1 267 ? 3.706 7.221 -5.659 1.00 87.31 267 PRO A O 1
ATOM 2083 N N . LYS A 1 268 ? 4.287 8.655 -7.277 1.00 91.06 268 LYS A N 1
ATOM 2084 C CA . LYS A 1 268 ? 3.671 7.902 -8.382 1.00 91.06 268 LYS A CA 1
ATOM 2085 C C . LYS A 1 268 ? 4.750 7.319 -9.288 1.00 91.06 268 LYS A C 1
ATOM 2087 O O . LYS A 1 268 ? 5.477 8.062 -9.946 1.00 91.06 268 LYS A O 1
ATOM 2092 N N . TYR A 1 269 ? 4.837 5.992 -9.340 1.00 90.25 269 TYR A N 1
ATOM 2093 C CA . TYR A 1 269 ? 5.951 5.267 -9.968 1.00 90.25 269 TYR A CA 1
ATOM 2094 C C . TYR A 1 269 ? 5.572 4.462 -11.222 1.00 90.25 269 TYR A C 1
ATOM 2096 O O . TYR A 1 269 ? 6.323 3.582 -11.638 1.00 90.25 269 TYR A O 1
ATOM 2104 N N . SER A 1 270 ? 4.430 4.733 -11.863 1.00 92.12 270 SER A N 1
ATOM 2105 C CA . SER A 1 270 ? 4.037 3.973 -13.058 1.00 92.12 270 SER A CA 1
ATOM 2106 C C . SER A 1 270 ? 5.011 4.218 -14.218 1.00 92.12 270 SER A C 1
ATOM 2108 O O . SER A 1 270 ? 5.137 5.339 -14.713 1.00 92.12 270 SER A O 1
ATOM 2110 N N . LEU A 1 271 ? 5.623 3.151 -14.732 1.00 92.69 271 LEU A N 1
ATOM 2111 C CA . LEU A 1 271 ? 6.554 3.194 -15.866 1.00 92.69 271 LEU A CA 1
ATOM 2112 C C . LEU A 1 271 ? 5.841 3.240 -17.220 1.00 92.69 271 LEU A C 1
ATOM 2114 O O . LEU A 1 271 ? 6.447 3.600 -18.231 1.00 92.69 271 LEU A O 1
ATOM 2118 N N . VAL A 1 272 ? 4.549 2.904 -17.258 1.00 95.19 272 VAL A N 1
ATOM 2119 C CA . VAL A 1 272 ? 3.775 2.798 -18.502 1.00 95.19 272 VAL A CA 1
ATOM 2120 C C . VAL A 1 272 ? 3.837 4.079 -19.353 1.00 95.19 272 VAL A C 1
ATOM 2122 O O . VAL A 1 272 ? 4.198 3.973 -20.527 1.00 95.19 272 VAL A O 1
ATOM 2125 N N . PRO A 1 273 ? 3.596 5.298 -18.822 1.00 92.94 273 PRO A N 1
ATOM 2126 C CA . PRO A 1 273 ? 3.681 6.525 -19.618 1.00 92.94 273 PRO A CA 1
ATOM 2127 C C . PRO A 1 273 ? 5.067 6.761 -20.228 1.00 92.94 273 PRO A C 1
ATOM 2129 O O . PRO A 1 273 ? 5.165 7.202 -21.374 1.00 92.94 273 PRO A O 1
ATOM 2132 N N . LEU A 1 274 ? 6.135 6.428 -19.494 1.00 92.44 274 LEU A N 1
ATOM 2133 C CA . LEU A 1 274 ? 7.513 6.579 -19.964 1.00 92.44 274 LEU A CA 1
ATOM 2134 C C . LEU A 1 274 ? 7.812 5.620 -21.118 1.00 92.44 274 LEU A C 1
ATOM 2136 O O . LEU A 1 274 ? 8.362 6.032 -22.142 1.00 92.44 274 LEU A O 1
ATOM 2140 N N . LEU A 1 275 ? 7.407 4.355 -20.981 1.00 93.88 275 LEU A N 1
ATOM 2141 C CA . LEU A 1 275 ? 7.579 3.339 -22.019 1.00 93.88 275 LEU A CA 1
ATOM 2142 C C . LEU A 1 275 ? 6.816 3.712 -23.291 1.00 93.88 275 LEU A C 1
ATOM 2144 O O . LEU A 1 275 ? 7.385 3.676 -24.381 1.00 93.88 275 LEU A O 1
ATOM 2148 N N . PHE A 1 276 ? 5.558 4.143 -23.164 1.00 94.75 276 PHE A N 1
ATOM 2149 C CA . PHE A 1 276 ? 4.766 4.589 -24.311 1.00 94.75 276 PHE A CA 1
ATOM 2150 C C . PHE A 1 276 ? 5.339 5.846 -24.968 1.00 94.75 276 PHE A C 1
ATOM 2152 O O . PHE A 1 276 ? 5.370 5.923 -26.197 1.00 94.75 276 PHE A O 1
ATOM 2159 N N . GLY A 1 277 ? 5.805 6.822 -24.185 1.00 93.31 277 GLY A N 1
ATOM 2160 C CA . GLY A 1 277 ? 6.473 8.013 -24.713 1.00 93.31 277 GLY A CA 1
ATOM 2161 C C . GLY A 1 277 ? 7.732 7.653 -25.506 1.00 93.31 277 GLY A C 1
ATOM 2162 O O . GLY A 1 277 ? 7.903 8.096 -26.643 1.00 93.31 277 GLY A O 1
ATOM 2163 N N . THR A 1 278 ? 8.560 6.772 -24.943 1.00 94.94 278 THR A N 1
ATOM 2164 C CA . THR A 1 278 ? 9.810 6.303 -25.558 1.00 94.94 278 THR A CA 1
ATOM 2165 C C . THR A 1 278 ? 9.541 5.522 -26.838 1.00 94.94 278 THR A C 1
ATOM 2167 O O . THR A 1 278 ? 10.161 5.787 -27.865 1.00 94.94 278 THR A O 1
ATOM 2170 N N . LEU A 1 279 ? 8.573 4.604 -26.813 1.00 95.75 279 LEU A N 1
ATOM 2171 C CA . LEU A 1 279 ? 8.195 3.813 -27.979 1.00 95.75 279 LEU A CA 1
ATOM 2172 C C . LEU A 1 279 ? 7.682 4.701 -29.117 1.00 95.75 279 LEU A C 1
ATOM 2174 O O . LEU A 1 279 ? 8.090 4.522 -30.262 1.00 95.75 279 LEU A O 1
ATOM 2178 N N . LYS A 1 280 ? 6.835 5.692 -28.813 1.00 95.31 280 LYS A N 1
ATOM 2179 C CA . LYS A 1 280 ? 6.347 6.656 -29.811 1.00 95.31 280 LYS A CA 1
ATOM 2180 C C . LYS A 1 280 ? 7.495 7.435 -30.453 1.00 95.31 280 LYS A C 1
ATOM 2182 O O . LYS A 1 280 ? 7.533 7.557 -31.676 1.00 95.31 280 LYS A O 1
ATOM 2187 N N . ALA A 1 281 ? 8.437 7.926 -29.649 1.00 95.62 281 ALA A N 1
ATOM 2188 C CA . ALA A 1 281 ? 9.604 8.648 -30.149 1.00 95.62 281 ALA A CA 1
ATOM 2189 C C . ALA A 1 281 ? 10.516 7.750 -31.004 1.00 95.62 281 ALA A C 1
ATOM 2191 O O . ALA A 1 281 ? 10.933 8.156 -32.087 1.00 95.62 281 ALA A O 1
ATOM 2192 N N . ALA A 1 282 ? 10.776 6.517 -30.560 1.00 95.44 282 ALA A N 1
ATOM 2193 C CA . ALA A 1 282 ? 11.582 5.548 -31.298 1.00 95.44 282 ALA A CA 1
ATOM 2194 C C . ALA A 1 282 ? 10.947 5.185 -32.648 1.00 95.44 282 ALA A C 1
ATOM 2196 O O . ALA A 1 282 ? 11.635 5.176 -33.666 1.00 95.44 282 ALA A O 1
ATOM 2197 N N . LEU A 1 283 ? 9.631 4.951 -32.682 1.00 96.69 283 LEU A N 1
ATOM 2198 C CA . LEU A 1 283 ? 8.899 4.698 -33.925 1.00 96.69 283 LEU A CA 1
ATOM 2199 C C . LEU A 1 283 ? 8.987 5.888 -34.884 1.00 96.69 283 LEU A C 1
ATOM 2201 O O . LEU A 1 283 ? 9.260 5.696 -36.068 1.00 96.69 283 LEU A O 1
ATOM 2205 N N . LEU A 1 284 ? 8.823 7.115 -34.379 1.00 96.75 284 LEU A N 1
ATOM 2206 C CA . LEU A 1 284 ? 8.972 8.319 -35.194 1.00 96.75 284 LEU A CA 1
ATOM 2207 C C . LEU A 1 284 ? 10.396 8.450 -35.752 1.00 96.75 284 LEU A C 1
ATOM 2209 O O . LEU A 1 284 ? 10.563 8.736 -36.933 1.00 96.75 284 LEU A O 1
ATOM 2213 N N . ALA A 1 285 ? 11.421 8.188 -34.939 1.00 96.44 285 ALA A N 1
ATOM 2214 C CA . ALA A 1 285 ? 12.812 8.206 -35.385 1.00 96.44 285 ALA A CA 1
ATOM 2215 C C . ALA A 1 285 ? 13.085 7.148 -36.468 1.00 96.44 285 ALA A C 1
ATOM 2217 O O . ALA A 1 285 ? 13.743 7.449 -37.462 1.00 96.44 285 ALA A O 1
ATOM 2218 N N . LEU A 1 286 ? 12.543 5.933 -36.320 1.00 96.44 286 LEU A N 1
ATOM 2219 C CA . LEU A 1 286 ? 12.693 4.853 -37.301 1.00 96.44 286 LEU A CA 1
ATOM 2220 C C . LEU A 1 286 ? 12.082 5.206 -38.661 1.00 96.44 286 LEU A C 1
ATOM 2222 O O . LEU A 1 286 ? 12.678 4.885 -39.687 1.00 96.44 286 LEU A O 1
ATOM 2226 N N . ILE A 1 287 ? 10.951 5.917 -38.679 1.00 97.25 287 ILE A N 1
ATOM 2227 C CA . ILE A 1 287 ? 10.317 6.384 -39.922 1.00 97.25 287 ILE A CA 1
ATOM 2228 C C . ILE A 1 287 ? 11.268 7.263 -40.748 1.00 97.25 287 ILE A C 1
ATOM 2230 O O . ILE A 1 287 ? 11.254 7.172 -41.972 1.00 97.25 287 ILE A O 1
ATOM 2234 N N . PHE A 1 288 ? 12.123 8.069 -40.110 1.00 95.25 288 PHE A N 1
ATOM 2235 C CA . PHE A 1 288 ? 13.132 8.876 -40.807 1.00 95.25 288 PHE A CA 1
ATOM 2236 C C . PHE A 1 288 ? 14.443 8.119 -41.045 1.00 95.25 288 PHE A C 1
ATOM 2238 O O . PHE A 1 288 ? 15.052 8.248 -42.108 1.00 95.25 288 PHE A O 1
ATOM 2245 N N . ALA A 1 289 ? 14.883 7.316 -40.074 1.00 95.00 289 ALA A N 1
ATOM 2246 C CA . ALA A 1 289 ? 16.159 6.612 -40.135 1.00 95.00 289 ALA A CA 1
ATOM 2247 C C . ALA A 1 289 ? 16.190 5.538 -41.233 1.00 95.00 289 ALA A C 1
ATOM 2249 O O . ALA A 1 289 ? 17.201 5.403 -41.918 1.00 95.00 289 ALA A O 1
ATOM 2250 N N . ILE A 1 290 ? 15.092 4.800 -41.434 1.00 95.75 290 ILE A N 1
ATOM 2251 C CA . ILE A 1 290 ? 15.003 3.732 -42.441 1.00 95.75 290 ILE A CA 1
ATOM 2252 C C . ILE A 1 290 ? 15.220 4.265 -43.872 1.00 95.75 290 ILE A C 1
ATOM 2254 O O . ILE A 1 290 ? 16.155 3.795 -44.525 1.00 95.75 290 ILE A O 1
ATOM 2258 N N . PRO A 1 291 ? 14.443 5.242 -44.386 1.00 94.50 291 PRO A N 1
ATOM 2259 C CA . PRO A 1 291 ? 14.646 5.750 -45.742 1.00 94.50 291 PRO A CA 1
ATOM 2260 C C . PRO A 1 291 ? 15.999 6.448 -45.904 1.00 94.50 291 PRO A C 1
ATOM 2262 O O . PRO A 1 291 ? 16.627 6.297 -46.948 1.00 94.50 291 PRO A O 1
ATOM 2265 N N . LEU A 1 292 ? 16.491 7.151 -44.875 1.00 94.25 292 LEU A N 1
ATOM 2266 C CA . LEU A 1 292 ? 17.818 7.772 -44.909 1.00 94.25 292 LEU A CA 1
ATOM 2267 C C . LEU A 1 292 ? 18.935 6.723 -45.024 1.00 94.25 292 LEU A C 1
ATOM 2269 O O . LEU A 1 292 ? 19.845 6.873 -45.835 1.00 94.25 292 LEU A O 1
ATOM 2273 N N . SER A 1 293 ? 18.843 5.637 -44.252 1.00 93.44 293 SER A N 1
ATOM 2274 C CA . SER A 1 293 ? 19.791 4.523 -44.316 1.00 93.44 293 SER A CA 1
ATOM 2275 C C . SER A 1 293 ? 19.740 3.805 -45.662 1.00 93.44 293 SER A C 1
ATOM 2277 O O . SER A 1 293 ? 20.783 3.390 -46.157 1.00 93.44 293 SER A O 1
ATOM 2279 N N . MET A 1 294 ? 18.551 3.640 -46.250 1.00 91.62 294 MET A N 1
ATOM 2280 C CA . MET A 1 294 ? 18.411 3.050 -47.582 1.00 91.62 294 MET A CA 1
ATOM 2281 C C . MET A 1 294 ? 18.994 3.965 -48.662 1.00 91.62 294 MET A C 1
ATOM 2283 O O . MET A 1 294 ? 19.713 3.482 -49.528 1.00 91.62 294 MET A O 1
ATOM 2287 N N . GLY A 1 295 ? 18.746 5.275 -48.588 1.00 92.06 295 GLY A N 1
ATOM 2288 C CA . GLY A 1 295 ? 19.309 6.250 -49.524 1.00 92.06 295 GLY A CA 1
ATOM 2289 C C . GLY A 1 295 ? 20.833 6.372 -49.446 1.00 92.06 295 GLY A C 1
ATOM 2290 O O . GLY A 1 295 ? 21.459 6.651 -50.456 1.00 92.06 295 GLY A O 1
ATOM 2291 N N . ALA A 1 296 ? 21.438 6.133 -48.279 1.00 86.50 296 ALA A N 1
ATOM 2292 C CA . ALA A 1 296 ? 22.895 6.101 -48.124 1.00 86.50 296 ALA A CA 1
ATOM 2293 C C . ALA A 1 296 ? 23.544 4.789 -48.610 1.00 86.50 296 ALA A C 1
ATOM 2295 O O . ALA A 1 296 ? 24.757 4.743 -48.800 1.00 86.50 296 ALA A O 1
ATOM 2296 N N . ALA A 1 297 ? 22.763 3.712 -48.740 1.00 84.25 297 ALA A N 1
ATOM 2297 C CA . ALA A 1 297 ? 23.253 2.392 -49.136 1.00 84.25 297 ALA A CA 1
ATOM 2298 C C . ALA A 1 297 ? 23.254 2.164 -50.659 1.00 84.25 297 ALA A C 1
ATOM 2300 O O . ALA A 1 297 ? 23.907 1.225 -51.119 1.00 84.25 297 ALA A O 1
ATOM 2301 N N . ILE A 1 298 ? 22.507 2.981 -51.408 1.00 71.94 298 ILE A N 1
ATOM 2302 C CA . ILE A 1 298 ? 22.424 2.976 -52.879 1.00 71.94 298 ILE A CA 1
ATOM 2303 C C . ILE A 1 298 ? 23.421 3.994 -53.430 1.00 71.94 298 ILE A C 1
ATOM 2305 O O . ILE A 1 298 ? 24.130 3.637 -54.397 1.00 71.94 298 ILE A O 1
#

Secondary structure (DSSP, 8-state):
-----HHHHHHHHHHHHHHHHHHHHHHHHHHHHHHHHHHHHHHHPPPEEEEPPPB---HHHHHHHHHHHHHTTTEEEEE-GGG-EEEEETTS--EEEETTTTEEEE-TTS-SSEEEEEEETTTTEEEEEETTEEEEEEEEPPSSTTSPPEEEEEEEEE--S-EEEEEE-SSSSEEEEEETTSEEEEEETTSTT--EEEE-SS--SEEEESSSSEEEEEETTEEEEEEEE--TTTT-GGGGTS-B--TT-SS-B--EESS-SSTTSPPEE--HHHHHHHHHHHHHHHHHHHHHHHHHH-

Radius of gyration: 27.9 Å; chains: 1; bounding box: 74×46×90 Å

pLDDT: mean 85.81, std 9.29, range [49.97, 97.25]

Foldseek 3Di:
DDPDPVVVVVVVVVVVVVVVVVVVVVVVVVVVVVVVCVVCVLQQDAKAKAWDDWDQDDPVVVVVQLVVVVVCQAKDWFQDPPQWIWIDGAQAFIWIARPVVRDIDTQVVDDNNFRDKEAAAQSQWIWTDGPQKTWIWGWADDPDPPDTIHTDTFDIGRHPAAFPDWYYQNHARKIWTQGPQQKIWIAHPLCRVPIYIDHHPARFSGWDDPDNFWIWTHGPSIIIIMGIDAHLSNNNPVQQADFHDFRNDPDGHQDAAQDDPDPSGRHHRHCVVVVVVVVVVVVVVCVVVVVVVVVVVD

Sequence (298 aa):
MPVVNWRYLLSAVFGLSIRIASLFAIVALLGMFLQMLVVAYPILAPSTLVSSQSMSAPRQYQEGLNRGSAERVERLEFIVSENWQLQGVKGDEWSWVQPSSGLRLEASELPKDWLFADAVGNNKGLVIFANDTLHHFHYLSSDQAGDAPRAGLVQAHPFTGMIRLLVGHPRLPVVAIAGSDNKLQVVDFRDSDALLSIALEQPPDALVWRTTAQLDVLADGQTSAYEFTTTDIGGAWSRLFTPIQYEGYERPSLLWLPLPAAEEAEPKYSLVPLLFGTLKAALLALIFAIPLSMGAAI